Protein AF-A0A5J4PIP2-F1 (afdb_monomer_lite)

InterPro domains:
  IPR018580 Uncharacterised protein family YfhO [PTHR38454] (9-232)

Radius of gyration: 28.88 Å; chains: 1; bounding box: 61×48×83 Å

Secondary structure (DSSP, 8-state):
-GGGT-S-SS-HHHHHHHHHHS-HHHHHHHHHHHHHHHHHHHHHHHHHHHHHHHHHHHHHHHHHTTSS-HHHHHHHHHHHHHHHHHHHHHHHS-GGG---HHHHHHHHSPPPHHHHHHTT---S--EEEESSS-TTS--SHHHHS-BS----T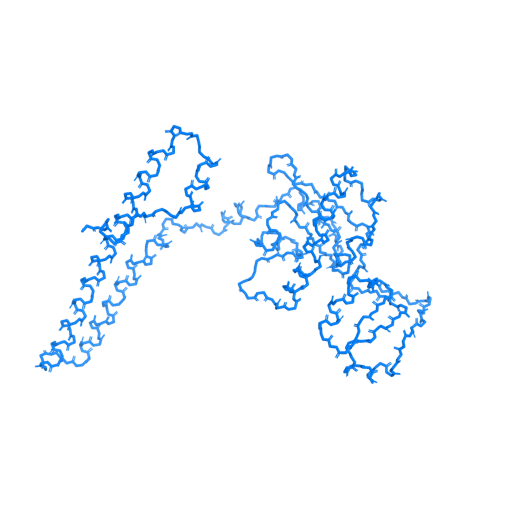T--HHHHHHIIIIIHHHHHHHHHHHHHTTT-GGGS-GGGGHHHHHTTEEEEEEE-STT-EEEEE-TT---S----SEEEEESSHHHHHHHTTTS-TTTEEEEEGGGTGGGTT--B----TT---

Foldseek 3Di:
DVCVVDVFPDDPVRLVVLVVVDDPVVSVVVRVVSRVVSVVVVVVVVVLVVVLVVVLVVLVVCVVVVVDDPVRSVVVNVVSVVVVCVVVVCVVDNDVVDDDPVVCCCPPQNQAPLLVVVVVPPPPDAEEQEPQDPQACDCSCVVRGRYLHDDDPDDDPVSVLCCVVPQVQLVVVVVVVCVVVVNPLVPDDCLSNLVCLVVRHQWYWADDPDRHIDIHGNPSRCPPDADAFFEAEDADPVVQSVVSVPDRVNHYHYHYPVCCVVVVVDGGDDDDPPDDD

Sequence (277 aa):
APRLFFSSYIPAQEIYALQQGLPKEHLAPVLANLEEMRIHLFTSDAWRSFFIILIGTVLLLLHNIRKLKTAWMITAIAVLCLFDMWAVNKRYLYDDQFVPSNQIVEKTFAKTQTDNFILQDTSPDYRVLNFASNTFNENNTSYWHKSIGGYHAAKLRRYQEMIDRHISKEMQNLYREVSSSQGDMNALNPDTFRILNMLNTKYLIFPGEGENTIPLENPYAYGNAWFVDNIAYVDNANEEIDALNTIFPARTAVVDMRFKDKLNGTTSIQKDTAATI

Organism: NCBI:txid433724

Structure (mmCIF, N/CA/C/O backbone):
data_AF-A0A5J4PIP2-F1
#
_entry.id   AF-A0A5J4PIP2-F1
#
loop_
_atom_site.group_PDB
_atom_site.id
_atom_site.type_symbol
_atom_site.label_atom_id
_atom_site.label_alt_id
_atom_site.label_comp_id
_atom_site.label_asym_id
_atom_site.label_entity_id
_atom_site.label_seq_id
_atom_site.pdbx_PDB_ins_code
_atom_site.Cartn_x
_atom_site.Cartn_y
_atom_site.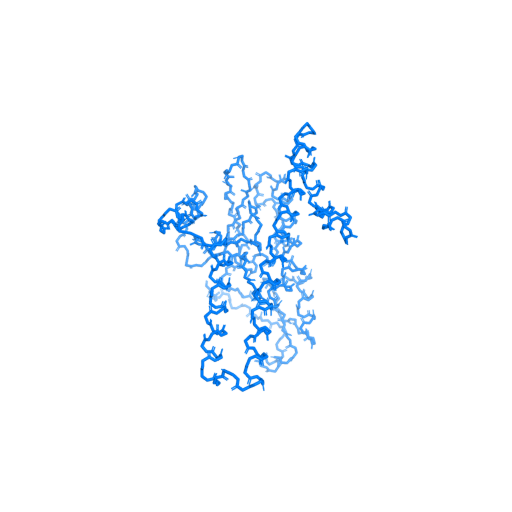Cartn_z
_atom_site.occupancy
_atom_site.B_iso_or_equiv
_atom_site.auth_seq_id
_atom_site.auth_comp_id
_atom_site.auth_asym_id
_atom_site.auth_atom_id
_atom_site.pdbx_PDB_model_num
ATOM 1 N N . ALA A 1 1 ? 0.104 -0.943 44.282 1.00 61.34 1 ALA A N 1
ATOM 2 C CA . ALA A 1 1 ? 0.955 -0.018 43.508 1.00 61.34 1 ALA A CA 1
ATOM 3 C C . ALA A 1 1 ? 1.204 -0.619 42.126 1.00 61.34 1 ALA A C 1
ATOM 5 O O . ALA A 1 1 ? 1.624 -1.767 42.070 1.00 61.34 1 ALA A O 1
ATOM 6 N N . PRO A 1 2 ? 0.937 0.098 41.028 1.00 62.31 2 PRO A N 1
ATOM 7 C CA . PRO A 1 2 ? 1.076 -0.416 39.655 1.00 62.31 2 PRO A CA 1
ATOM 8 C C . PRO A 1 2 ? 2.486 -0.952 39.355 1.00 62.31 2 PRO A C 1
ATOM 10 O O . PRO A 1 2 ? 2.660 -1.938 38.644 1.00 62.31 2 PRO A O 1
ATOM 13 N N . ARG A 1 3 ? 3.502 -0.366 39.994 1.00 71.25 3 ARG A N 1
ATOM 14 C CA . ARG A 1 3 ? 4.911 -0.785 39.927 1.00 71.25 3 ARG A CA 1
ATOM 15 C C . ARG A 1 3 ? 5.219 -2.169 40.530 1.00 71.25 3 ARG A C 1
ATOM 17 O O . ARG A 1 3 ? 6.352 -2.615 40.444 1.00 71.25 3 ARG A O 1
ATOM 24 N N . LEU A 1 4 ? 4.245 -2.848 41.147 1.00 74.56 4 LEU A N 1
ATOM 25 C CA . LEU A 1 4 ? 4.426 -4.212 41.671 1.00 74.56 4 LEU A CA 1
ATOM 26 C C . LEU A 1 4 ? 4.422 -5.280 40.570 1.00 74.56 4 LEU A C 1
ATOM 28 O O . LEU A 1 4 ? 5.064 -6.310 40.733 1.00 74.56 4 LEU A O 1
ATOM 32 N N . PHE A 1 5 ? 3.688 -5.052 39.477 1.00 73.75 5 PHE A N 1
ATOM 33 C CA . PHE A 1 5 ? 3.476 -6.054 38.422 1.00 73.75 5 PHE A CA 1
ATOM 34 C C . PHE A 1 5 ? 4.232 -5.743 37.129 1.00 73.75 5 PHE A C 1
ATOM 36 O O . PHE A 1 5 ? 4.428 -6.633 36.307 1.00 73.75 5 PHE A O 1
ATOM 43 N N . PHE A 1 6 ? 4.668 -4.494 36.956 1.00 78.69 6 PHE A N 1
ATOM 44 C CA . PHE A 1 6 ? 5.348 -4.030 35.753 1.00 78.69 6 PHE A CA 1
ATOM 45 C C . PHE A 1 6 ? 6.624 -3.291 36.137 1.00 78.69 6 PHE A C 1
ATOM 47 O O . PHE A 1 6 ? 6.585 -2.336 36.914 1.00 78.69 6 PHE A O 1
ATOM 54 N N . SER A 1 7 ? 7.746 -3.741 35.577 1.00 76.44 7 SER A N 1
ATOM 55 C CA . SER A 1 7 ? 9.068 -3.138 35.768 1.00 76.44 7 SER A CA 1
ATOM 56 C C . SER A 1 7 ? 9.271 -1.870 34.937 1.00 76.44 7 SER A C 1
ATOM 58 O O . SER A 1 7 ? 10.123 -1.055 35.274 1.00 76.44 7 SER A O 1
ATOM 60 N N . SER A 1 8 ? 8.490 -1.690 33.868 1.00 80.31 8 SER A N 1
ATOM 61 C CA . SER A 1 8 ? 8.474 -0.486 33.041 1.00 80.31 8 SER A CA 1
ATOM 62 C C . SER A 1 8 ? 7.089 -0.275 32.435 1.00 80.31 8 SER A C 1
ATOM 64 O O . SER A 1 8 ? 6.426 -1.232 32.037 1.00 80.31 8 SER A O 1
ATOM 66 N N . TYR A 1 9 ? 6.686 0.990 32.326 1.00 84.56 9 TYR A N 1
ATOM 67 C CA . TYR A 1 9 ? 5.508 1.426 31.569 1.00 84.56 9 TYR A CA 1
ATOM 68 C C . TYR A 1 9 ? 5.887 1.953 30.178 1.00 84.56 9 TYR A C 1
ATOM 70 O O . TYR A 1 9 ? 5.025 2.398 29.423 1.00 84.56 9 TYR A O 1
ATOM 78 N N . ILE A 1 10 ? 7.172 1.897 29.818 1.00 88.62 10 ILE A N 1
ATOM 79 C CA . ILE A 1 10 ? 7.698 2.344 28.529 1.00 88.62 10 ILE A CA 1
ATOM 80 C C . ILE A 1 10 ? 8.411 1.174 27.833 1.00 88.62 10 ILE A C 1
ATOM 82 O O . ILE A 1 10 ? 9.386 0.644 28.377 1.00 88.62 10 ILE A O 1
ATOM 86 N N . PRO A 1 11 ? 7.938 0.735 26.650 1.00 88.88 11 PRO A N 1
ATOM 87 C CA . PRO A 1 11 ? 8.607 -0.280 25.846 1.00 88.88 11 PRO A CA 1
ATOM 88 C C . PRO A 1 11 ? 10.032 0.128 25.464 1.00 88.88 11 PRO A C 1
ATOM 90 O O . PRO A 1 11 ? 10.295 1.282 25.133 1.00 88.88 11 PRO A O 1
ATOM 93 N N . ALA A 1 12 ? 10.945 -0.843 25.412 1.00 88.62 12 ALA A N 1
ATOM 94 C CA . ALA A 1 12 ? 12.346 -0.596 25.060 1.00 88.62 12 ALA A CA 1
ATOM 95 C C . ALA A 1 12 ? 12.516 0.058 23.674 1.00 88.62 12 ALA A C 1
ATOM 97 O O . ALA A 1 12 ? 13.369 0.926 23.502 1.00 88.62 12 ALA A O 1
ATOM 98 N N . GLN A 1 13 ? 11.676 -0.316 22.702 1.00 88.50 13 GLN A N 1
ATOM 99 C CA . GLN A 1 13 ? 11.680 0.279 21.361 1.00 88.50 13 GLN A CA 1
ATOM 100 C C . GLN A 1 13 ? 11.345 1.775 21.386 1.00 88.50 13 GLN A C 1
ATOM 102 O O . GLN A 1 13 ? 11.936 2.554 20.644 1.00 88.50 13 GLN A O 1
ATOM 107 N N . GLU A 1 14 ? 10.431 2.189 22.262 1.00 90.19 14 GLU A N 1
AT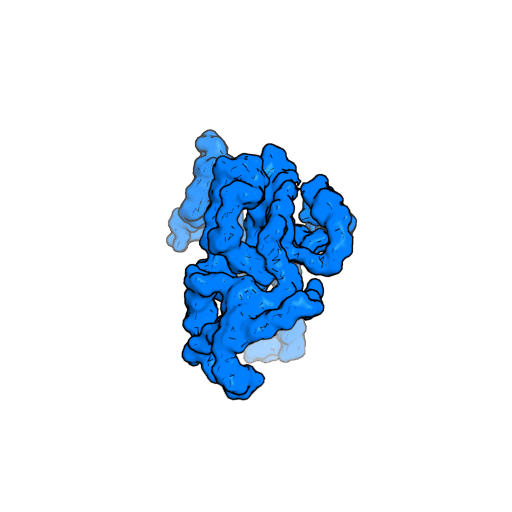OM 108 C CA . GLU A 1 14 ? 10.041 3.590 22.395 1.00 90.19 14 GLU A CA 1
ATOM 109 C C . GLU A 1 14 ? 11.127 4.407 23.097 1.00 90.19 14 GLU A C 1
ATOM 111 O O . GLU A 1 14 ? 11.443 5.508 22.658 1.00 90.19 14 GLU A O 1
ATOM 116 N N . ILE A 1 15 ? 11.770 3.844 24.125 1.00 88.81 15 ILE A N 1
ATOM 117 C CA . ILE A 1 15 ? 12.938 4.472 24.763 1.00 88.81 15 ILE A CA 1
ATOM 118 C C . ILE A 1 15 ? 14.039 4.707 23.724 1.00 88.81 15 ILE A C 1
ATOM 120 O O . ILE A 1 15 ? 14.611 5.795 23.673 1.00 88.81 15 ILE A O 1
ATOM 124 N N . TYR A 1 16 ? 14.306 3.713 22.872 1.00 89.31 16 TYR A N 1
ATOM 125 C CA . TYR A 1 16 ? 15.285 3.837 21.795 1.00 89.31 16 TYR A CA 1
ATOM 126 C C . TYR A 1 16 ? 14.897 4.926 20.784 1.00 89.31 16 TYR A C 1
ATOM 128 O O . TYR A 1 16 ? 15.734 5.750 20.423 1.00 89.31 16 TYR A O 1
ATOM 136 N N . ALA A 1 17 ? 13.629 4.986 20.368 1.00 89.62 17 ALA A N 1
ATOM 137 C CA . ALA A 1 17 ? 13.149 6.027 19.460 1.00 89.62 17 ALA A CA 1
ATOM 138 C C . ALA A 1 17 ? 13.288 7.437 20.066 1.00 89.62 17 ALA A C 1
ATOM 140 O O . ALA A 1 17 ? 13.784 8.351 19.408 1.00 89.62 17 ALA A O 1
ATOM 141 N N . LEU A 1 18 ? 12.927 7.608 21.342 1.00 90.50 18 LEU A N 1
ATOM 142 C CA . LEU A 1 18 ? 13.048 8.884 22.054 1.00 90.50 18 LEU A CA 1
ATOM 143 C C . LEU A 1 18 ? 14.510 9.312 22.237 1.00 90.50 18 LEU A C 1
ATOM 145 O O . LEU A 1 18 ? 14.811 10.499 22.144 1.00 90.50 18 LEU A O 1
ATOM 149 N N . GLN A 1 19 ? 15.429 8.364 22.438 1.00 89.56 19 GLN A N 1
ATOM 150 C CA . GLN A 1 19 ? 16.870 8.637 22.506 1.00 89.56 19 GLN A CA 1
ATOM 151 C C . GLN A 1 19 ? 17.444 9.182 21.193 1.00 89.56 19 GLN A C 1
ATOM 153 O O . GLN A 1 19 ? 18.397 9.957 21.234 1.00 89.56 19 GLN A O 1
ATOM 158 N N . GLN A 1 20 ? 16.889 8.775 20.048 1.00 88.12 20 GLN A N 1
ATOM 159 C CA . GLN A 1 20 ? 17.306 9.264 18.729 1.00 88.12 20 GLN A CA 1
ATOM 160 C C . GLN A 1 20 ? 16.645 10.603 18.370 1.00 88.12 20 GLN A C 1
ATOM 162 O O . GLN A 1 20 ? 17.227 11.394 17.633 1.00 88.12 20 GLN A O 1
ATOM 167 N N . GLY A 1 21 ? 15.432 10.853 18.874 1.00 84.19 21 GLY A N 1
ATOM 168 C CA . GLY A 1 21 ? 14.625 12.021 18.509 1.00 84.19 21 GLY A CA 1
ATOM 169 C C . GLY A 1 21 ? 14.753 13.242 19.425 1.00 84.19 21 GLY A C 1
ATOM 170 O O . GLY A 1 21 ? 14.343 14.328 19.022 1.00 84.19 21 GLY A O 1
ATOM 171 N N . LEU A 1 22 ? 15.286 13.098 20.645 1.00 89.12 22 LEU A N 1
ATOM 172 C CA . LEU A 1 22 ? 15.348 14.185 21.631 1.00 89.12 22 LEU A CA 1
ATOM 173 C C . LEU A 1 22 ? 16.779 14.481 22.107 1.00 89.12 22 LEU A C 1
ATOM 175 O O . LEU A 1 22 ? 17.563 13.555 22.332 1.00 89.12 22 LEU A O 1
ATOM 179 N N . PRO A 1 23 ? 17.115 15.762 22.367 1.00 91.69 23 PRO A N 1
ATOM 180 C CA . PRO A 1 23 ? 18.328 16.125 23.092 1.00 91.69 23 PRO A CA 1
ATOM 181 C C . PRO A 1 23 ? 18.406 15.422 24.455 1.00 91.69 23 PRO A C 1
ATOM 183 O O . PRO A 1 23 ? 17.405 15.290 25.165 1.00 91.69 23 PRO A O 1
ATOM 186 N N . LYS A 1 24 ? 19.616 15.009 24.856 1.00 87.25 24 LYS A N 1
ATOM 187 C CA . LYS A 1 24 ? 19.847 14.222 26.086 1.00 87.25 24 LYS A CA 1
ATOM 188 C C . LYS A 1 24 ? 19.300 14.891 27.352 1.00 87.25 24 LYS A C 1
ATOM 190 O O . LYS A 1 24 ? 18.841 14.197 28.254 1.00 87.25 24 LYS A O 1
ATOM 195 N N . GLU A 1 25 ? 19.325 16.218 27.404 1.00 90.06 25 GLU A N 1
ATOM 196 C CA . GLU A 1 25 ? 18.808 17.032 28.512 1.00 90.06 25 GLU A CA 1
ATOM 197 C C . GLU A 1 25 ? 17.286 16.940 28.706 1.00 90.06 25 GLU A C 1
ATOM 199 O O . GLU A 1 25 ? 16.804 17.063 29.831 1.00 90.06 25 GLU A O 1
ATOM 204 N N . HIS A 1 26 ? 16.525 16.651 27.647 1.00 90.38 26 HIS A N 1
ATOM 205 C CA . HIS A 1 26 ? 15.067 16.506 27.713 1.00 90.38 26 HIS A CA 1
ATOM 206 C C . HIS A 1 26 ? 14.609 15.057 27.895 1.00 90.38 26 HIS A C 1
ATOM 208 O O . HIS A 1 26 ? 13.458 14.812 28.250 1.00 90.38 26 HIS A O 1
ATOM 214 N N . LEU A 1 27 ? 15.497 14.084 27.691 1.00 89.38 27 LEU A N 1
ATOM 215 C CA . LEU A 1 27 ? 15.128 12.672 27.695 1.00 89.38 27 LEU A CA 1
ATOM 216 C C . LEU A 1 27 ? 14.616 12.199 29.065 1.00 89.38 27 LEU A C 1
ATOM 218 O O . LEU A 1 27 ? 13.549 11.599 29.153 1.00 89.38 27 LEU A O 1
ATOM 222 N N . ALA A 1 28 ? 15.358 12.483 30.138 1.00 90.06 28 ALA A N 1
ATOM 223 C CA . ALA A 1 28 ? 14.988 12.065 31.491 1.00 90.06 28 ALA A CA 1
ATOM 224 C C . ALA A 1 28 ? 13.626 12.624 31.961 1.00 90.06 28 ALA A C 1
ATOM 226 O O . ALA A 1 28 ? 12.793 11.823 32.393 1.00 90.06 28 ALA A O 1
ATOM 227 N N . PRO A 1 29 ? 13.340 13.941 31.859 1.00 92.19 29 PRO A N 1
ATOM 228 C CA . PRO A 1 29 ? 12.037 14.469 32.263 1.00 92.19 29 PRO A CA 1
ATOM 229 C C . PRO A 1 29 ? 10.890 13.959 31.381 1.00 92.19 29 PRO A C 1
ATOM 231 O O . PRO A 1 29 ? 9.812 13.682 31.899 1.00 92.19 29 PRO A O 1
ATOM 234 N N . VAL A 1 30 ? 11.109 13.770 30.073 1.00 92.56 30 VAL A N 1
ATOM 235 C CA . VAL A 1 30 ? 10.085 13.201 29.181 1.00 92.56 30 VAL A CA 1
ATOM 236 C C . VAL A 1 30 ? 9.755 11.763 29.572 1.00 92.56 30 VAL A C 1
ATOM 238 O O . VAL A 1 30 ? 8.580 11.432 29.707 1.00 92.56 30 VAL A O 1
ATOM 241 N N . LEU A 1 31 ? 10.761 10.917 29.809 1.00 91.44 31 LEU A N 1
ATOM 242 C CA . LEU A 1 31 ? 10.536 9.532 30.233 1.00 91.44 31 LEU A CA 1
ATOM 243 C C . LEU A 1 31 ? 9.818 9.458 31.587 1.00 91.44 31 LEU A C 1
ATOM 245 O O . LEU A 1 31 ? 8.891 8.665 31.731 1.00 91.44 31 LEU A O 1
ATOM 249 N N . ALA A 1 32 ? 10.190 10.304 32.551 1.00 90.50 32 ALA A N 1
ATOM 250 C CA . ALA A 1 32 ? 9.524 10.356 33.852 1.00 90.50 32 ALA A CA 1
ATOM 251 C C . ALA A 1 32 ? 8.041 10.749 33.724 1.00 90.50 32 ALA A C 1
ATOM 253 O O . ALA A 1 32 ? 7.172 10.055 34.255 1.00 90.50 32 ALA A O 1
ATOM 254 N N . ASN A 1 33 ? 7.743 11.803 32.957 1.00 92.44 33 ASN A N 1
ATOM 255 C CA . ASN A 1 33 ? 6.371 12.258 32.724 1.00 92.44 33 ASN A CA 1
ATOM 256 C C . ASN A 1 33 ? 5.544 11.217 31.957 1.00 92.44 33 ASN A C 1
ATOM 258 O O . ASN A 1 33 ? 4.383 10.981 32.287 1.00 92.44 33 ASN A O 1
ATOM 262 N N . LEU A 1 34 ? 6.133 10.561 30.951 1.00 92.06 34 LEU A N 1
ATOM 263 C CA . LEU A 1 34 ? 5.473 9.488 30.205 1.00 92.06 34 LEU A CA 1
ATOM 264 C C . LEU A 1 34 ? 5.138 8.296 31.104 1.00 92.06 34 LEU A C 1
ATOM 266 O O . LEU A 1 34 ? 4.039 7.746 31.007 1.00 92.06 34 LEU A O 1
ATOM 270 N N . GLU A 1 35 ? 6.060 7.895 31.981 1.00 91.12 35 GLU A N 1
ATOM 271 C CA . GLU A 1 35 ? 5.814 6.821 32.940 1.00 91.12 35 GLU A CA 1
ATOM 272 C C . GLU A 1 35 ? 4.665 7.192 33.885 1.00 91.12 35 GLU A C 1
ATOM 274 O O . GLU A 1 35 ? 3.725 6.412 34.045 1.00 91.12 35 GLU A O 1
ATOM 279 N N . GLU A 1 36 ? 4.697 8.395 34.462 1.00 91.31 36 GLU A N 1
ATOM 280 C CA . GLU A 1 36 ? 3.656 8.882 35.368 1.00 91.31 36 GLU A CA 1
ATOM 281 C C . GLU A 1 36 ? 2.285 8.931 34.684 1.00 91.31 36 GLU A C 1
ATOM 283 O O . GLU A 1 36 ? 1.307 8.392 35.209 1.00 91.31 36 GLU A O 1
ATOM 288 N N . MET A 1 37 ? 2.220 9.488 33.472 1.00 91.31 37 MET A N 1
ATOM 289 C CA . MET A 1 37 ? 0.995 9.529 32.676 1.00 91.31 37 MET A CA 1
ATOM 290 C C . MET A 1 37 ? 0.427 8.132 32.418 1.00 91.31 37 MET A C 1
ATOM 292 O O . MET A 1 37 ? -0.783 7.926 32.524 1.00 91.31 37 MET A O 1
ATOM 296 N N . ARG A 1 38 ? 1.277 7.150 32.098 1.00 90.75 38 ARG A N 1
ATOM 297 C CA . ARG A 1 38 ? 0.836 5.772 31.834 1.00 90.75 38 ARG A CA 1
ATOM 298 C C . ARG A 1 38 ? 0.380 5.056 33.093 1.00 90.75 38 ARG A C 1
ATOM 300 O O . ARG A 1 38 ? -0.633 4.360 33.055 1.00 90.75 38 ARG A O 1
ATOM 307 N N . ILE A 1 39 ? 1.072 5.260 34.211 1.00 90.50 39 ILE A N 1
ATOM 308 C CA . ILE A 1 39 ? 0.645 4.765 35.523 1.00 90.50 39 ILE A CA 1
ATOM 309 C C . ILE A 1 39 ? -0.723 5.354 35.887 1.00 90.50 39 ILE A C 1
ATOM 311 O O . ILE A 1 39 ? -1.613 4.629 36.342 1.00 90.50 39 ILE A O 1
ATOM 315 N N . HIS A 1 40 ? -0.919 6.652 35.662 1.00 90.25 40 HIS A N 1
ATOM 316 C CA . HIS A 1 40 ? -2.187 7.322 35.921 1.00 90.25 40 HIS A CA 1
ATOM 317 C C . HIS A 1 40 ? -3.308 6.787 35.015 1.00 90.25 40 HIS A C 1
ATOM 319 O O . HIS A 1 40 ? -4.379 6.430 35.505 1.00 90.25 40 HIS A O 1
ATOM 325 N N . LEU A 1 41 ? -3.053 6.649 33.710 1.00 88.81 41 LEU A N 1
ATOM 326 C CA . LEU A 1 41 ? -4.021 6.100 32.757 1.00 88.81 41 LEU A CA 1
ATOM 327 C C . LEU A 1 41 ? -4.426 4.670 33.136 1.00 88.81 41 LEU A C 1
ATOM 329 O O . LEU A 1 41 ? -5.614 4.360 33.217 1.00 88.81 41 LEU A O 1
ATOM 333 N N . PHE A 1 42 ? -3.443 3.821 33.440 1.00 89.56 42 PHE A N 1
ATOM 334 C CA . PHE A 1 42 ? -3.677 2.438 33.844 1.00 89.56 42 PHE A CA 1
ATOM 335 C C . PHE A 1 42 ? -4.478 2.342 35.147 1.00 89.56 42 PHE A C 1
ATOM 337 O O . PHE A 1 42 ? -5.438 1.577 35.232 1.00 89.56 42 PHE A O 1
ATOM 344 N N . THR A 1 43 ? -4.119 3.120 36.172 1.00 90.50 43 THR A N 1
ATOM 345 C CA . THR A 1 43 ? -4.828 3.077 37.462 1.00 90.50 43 THR A CA 1
ATOM 346 C C . THR A 1 43 ? -6.247 3.617 37.370 1.00 90.50 43 THR A C 1
ATOM 348 O O . THR A 1 43 ? -7.150 3.024 37.960 1.00 90.50 43 THR A O 1
ATOM 351 N N . SER A 1 44 ? -6.459 4.700 36.618 1.00 90.62 44 SER A N 1
ATOM 352 C CA . SER A 1 44 ? -7.789 5.257 36.361 1.00 90.62 44 SER A CA 1
ATOM 353 C C . SER A 1 44 ? -8.704 4.221 35.700 1.00 90.62 44 SER A C 1
ATOM 355 O O . SER A 1 44 ? -9.840 4.017 36.136 1.00 90.62 44 SER A O 1
ATOM 357 N N . ASP A 1 45 ? -8.189 3.499 34.704 1.00 91.50 45 ASP A N 1
ATOM 358 C CA . ASP A 1 45 ? -8.944 2.473 33.986 1.00 91.50 45 ASP A CA 1
ATOM 359 C C . ASP A 1 45 ? -9.201 1.222 34.827 1.00 91.50 45 ASP A C 1
ATOM 361 O O . ASP A 1 45 ? -10.300 0.662 34.768 1.00 91.50 45 ASP A O 1
ATOM 365 N N . ALA A 1 46 ? -8.240 0.820 35.661 1.00 92.62 46 ALA A N 1
ATOM 366 C CA . ALA A 1 46 ? -8.417 -0.279 36.603 1.00 92.62 46 ALA A CA 1
ATOM 367 C C . ALA A 1 46 ? -9.534 0.021 37.615 1.00 92.62 46 ALA A C 1
ATOM 369 O O . ALA A 1 46 ? -10.405 -0.821 37.835 1.00 92.62 46 ALA A O 1
ATOM 370 N N . TRP A 1 47 ? -9.557 1.231 38.184 1.00 93.69 47 TRP A N 1
ATOM 371 C CA . TRP A 1 47 ? -10.618 1.644 39.104 1.00 93.69 47 TRP A CA 1
ATOM 372 C C . TRP A 1 47 ? -11.979 1.736 38.419 1.00 93.69 47 TRP A C 1
ATOM 374 O O . TRP A 1 47 ? -12.953 1.202 38.949 1.00 93.69 47 TRP A O 1
ATOM 384 N N . ARG A 1 48 ? -12.060 2.342 37.225 1.00 92.38 48 ARG A N 1
ATOM 385 C CA . ARG A 1 48 ? -13.306 2.384 36.439 1.00 92.38 48 ARG A CA 1
ATOM 386 C C . ARG A 1 48 ? -13.853 0.973 36.210 1.00 92.38 48 ARG A C 1
ATOM 388 O O . ARG A 1 48 ? -15.008 0.699 36.535 1.00 92.38 48 ARG A O 1
ATOM 395 N N . SER A 1 49 ? -13.006 0.077 35.706 1.00 93.94 49 SER A N 1
ATOM 396 C CA . SER A 1 49 ? -13.374 -1.309 35.398 1.00 93.94 49 SER A CA 1
ATOM 397 C C . SER A 1 49 ? -13.817 -2.065 36.648 1.00 93.94 49 SER A C 1
ATOM 399 O O . SER A 1 49 ? -14.830 -2.759 36.621 1.00 93.94 49 SER A O 1
ATOM 401 N N . PHE A 1 50 ? -13.110 -1.881 37.767 1.00 95.94 50 PHE A N 1
ATOM 402 C CA . PHE A 1 50 ? -13.482 -2.465 39.052 1.00 95.94 50 PHE A CA 1
ATOM 403 C C . PHE A 1 50 ? -14.902 -2.063 39.471 1.00 95.94 50 PHE A C 1
ATOM 405 O O . PHE A 1 50 ? -15.708 -2.934 39.795 1.00 95.94 50 PHE A O 1
ATOM 412 N N . PHE A 1 51 ? -15.242 -0.770 39.418 1.00 96.12 51 PHE A N 1
ATOM 413 C CA . PHE A 1 51 ? -16.579 -0.307 39.799 1.00 96.12 51 PHE A CA 1
ATOM 414 C C . PHE A 1 51 ? -17.671 -0.789 38.840 1.00 96.12 51 PHE A C 1
ATOM 416 O O . PHE A 1 51 ? -18.742 -1.175 39.301 1.00 96.12 51 PHE A O 1
ATOM 423 N N . ILE A 1 52 ? -17.411 -0.837 37.533 1.00 95.62 52 ILE A N 1
ATOM 424 C CA . ILE A 1 52 ? -18.374 -1.369 36.556 1.00 95.62 52 ILE A CA 1
ATOM 425 C C . ILE A 1 52 ? -18.648 -2.850 36.816 1.00 95.62 52 ILE A C 1
ATOM 427 O O . ILE A 1 52 ? -19.808 -3.257 36.890 1.00 95.62 52 ILE A O 1
ATOM 431 N N . ILE A 1 53 ? -17.597 -3.651 37.011 1.00 96.62 53 ILE A N 1
ATOM 432 C CA . ILE A 1 53 ? -17.724 -5.081 37.318 1.00 96.62 53 ILE A CA 1
ATOM 433 C C . ILE A 1 53 ? -18.463 -5.275 38.642 1.00 96.62 53 ILE A C 1
ATOM 435 O O . ILE A 1 53 ? -19.344 -6.132 38.733 1.00 96.62 53 ILE A O 1
ATOM 439 N N . LEU A 1 54 ? -18.150 -4.468 39.658 1.00 97.69 54 LEU A N 1
ATOM 440 C CA . LEU A 1 54 ? -18.822 -4.510 40.952 1.00 97.69 54 LEU A CA 1
ATOM 441 C C . LEU A 1 54 ? -20.322 -4.218 40.811 1.00 97.69 54 LEU A C 1
ATOM 443 O O . LEU A 1 54 ? -21.141 -5.007 41.280 1.00 97.69 54 LEU A O 1
ATOM 447 N N . ILE A 1 55 ? -20.692 -3.129 40.129 1.00 97.50 55 ILE A N 1
ATOM 448 C CA . ILE A 1 55 ? -22.095 -2.747 39.905 1.00 97.50 55 ILE A CA 1
ATOM 449 C C . ILE A 1 55 ? -22.819 -3.829 39.098 1.00 97.50 55 ILE A C 1
ATOM 451 O O . ILE A 1 55 ? -23.905 -4.258 39.488 1.00 97.50 55 ILE A O 1
ATOM 455 N N . GLY A 1 56 ? -22.208 -4.326 38.020 1.00 97.12 56 GLY A N 1
ATOM 456 C CA . GLY A 1 56 ? -22.762 -5.411 37.211 1.00 97.12 56 GLY A CA 1
ATOM 457 C C . GLY A 1 56 ? -22.994 -6.684 38.028 1.00 97.12 56 GLY A C 1
ATOM 458 O O . GLY A 1 56 ? -24.073 -7.273 37.970 1.00 97.12 56 GLY A O 1
ATOM 459 N N . THR A 1 57 ? -22.030 -7.060 38.871 1.00 97.50 57 THR A N 1
ATOM 460 C CA . THR A 1 57 ? -22.144 -8.215 39.775 1.00 97.50 57 THR A CA 1
ATOM 461 C C . THR A 1 57 ? -23.291 -8.031 40.767 1.00 97.50 57 THR A C 1
ATOM 463 O O . THR A 1 57 ? -24.098 -8.941 40.950 1.00 97.50 57 THR A O 1
ATOM 466 N N . VAL A 1 58 ? -23.422 -6.847 41.373 1.00 97.44 58 VAL A N 1
ATOM 467 C CA . VAL A 1 58 ? -24.524 -6.531 42.295 1.00 97.44 58 VAL A CA 1
ATOM 468 C C . VAL A 1 58 ? -25.881 -6.622 41.592 1.00 97.44 58 VAL A C 1
ATOM 470 O O . VAL A 1 58 ? -26.804 -7.217 42.148 1.00 97.44 58 VAL A O 1
ATOM 473 N N . LEU A 1 59 ? -26.015 -6.103 40.366 1.00 96.94 59 LEU A N 1
ATOM 474 C CA . LEU A 1 59 ? -27.255 -6.203 39.584 1.00 96.94 59 LEU A CA 1
ATOM 475 C C . LEU A 1 59 ? -27.650 -7.664 39.318 1.00 96.94 59 LEU A C 1
ATOM 477 O O . LEU A 1 59 ? -28.813 -8.032 39.506 1.00 96.94 59 LEU A O 1
ATOM 481 N N . LEU A 1 60 ? -26.681 -8.505 38.947 1.00 96.44 60 LEU A N 1
ATOM 482 C CA . LEU A 1 60 ? -26.897 -9.938 38.725 1.00 96.44 60 LEU A CA 1
ATOM 483 C C . LEU A 1 60 ? -27.281 -10.668 40.022 1.00 96.44 60 LEU A C 1
ATOM 485 O O . LEU A 1 60 ? -28.216 -11.470 40.027 1.00 96.44 60 LEU A O 1
ATOM 489 N N . LEU A 1 61 ? -26.622 -10.362 41.143 1.00 97.12 61 LEU A N 1
ATOM 490 C CA . LEU A 1 61 ? -26.946 -10.945 42.450 1.00 97.12 61 LEU A CA 1
ATOM 491 C C . LEU A 1 61 ? -28.341 -10.533 42.940 1.00 97.12 61 LEU A C 1
ATOM 493 O O . LEU A 1 61 ? -29.081 -11.372 43.454 1.00 97.12 61 LEU A O 1
ATOM 497 N N . LEU A 1 62 ? -28.741 -9.271 42.754 1.00 97.00 62 LEU A N 1
ATOM 498 C CA . LEU A 1 62 ? -30.087 -8.800 43.103 1.00 97.00 62 LEU A CA 1
ATOM 499 C C . LEU A 1 62 ? -31.171 -9.510 42.288 1.00 97.00 62 LEU A C 1
ATOM 501 O O . LEU A 1 62 ? -32.237 -9.824 42.827 1.00 97.00 62 LEU A O 1
ATOM 505 N N . HIS A 1 63 ? -30.900 -9.793 41.013 1.00 96.12 63 HIS A N 1
ATOM 506 C CA . HIS A 1 63 ? -31.786 -10.613 40.196 1.00 96.12 63 HIS A CA 1
ATOM 507 C C . HIS A 1 63 ? -31.845 -12.062 40.700 1.00 96.12 63 HIS A C 1
ATOM 509 O O . HIS A 1 63 ? -32.938 -12.602 40.866 1.00 96.12 63 HIS A O 1
ATOM 515 N N . ASN A 1 64 ? -30.697 -12.657 41.040 1.00 96.25 64 ASN A N 1
ATOM 516 C CA . ASN A 1 64 ? -30.613 -14.021 41.570 1.00 96.25 64 ASN A CA 1
ATOM 517 C C . ASN A 1 64 ? -31.380 -14.194 42.899 1.00 96.25 64 ASN A C 1
ATOM 519 O O . ASN A 1 64 ? -32.102 -15.170 43.086 1.00 96.25 64 ASN A O 1
ATOM 523 N N . ILE A 1 65 ? -31.319 -13.201 43.796 1.00 97.06 65 ILE A N 1
ATOM 524 C CA . ILE A 1 65 ? -32.079 -13.174 45.065 1.00 97.06 65 ILE A CA 1
ATOM 525 C C . ILE A 1 65 ? -33.558 -12.770 44.830 1.00 97.06 65 ILE A C 1
ATOM 527 O O . ILE A 1 65 ? -34.327 -12.574 45.768 1.00 97.06 65 ILE A O 1
ATOM 531 N N . ARG A 1 66 ? -34.000 -12.657 43.567 1.00 94.06 66 ARG A N 1
ATOM 532 C CA . ARG A 1 66 ? -35.364 -12.282 43.146 1.00 94.06 66 ARG A CA 1
ATOM 533 C C . ARG A 1 66 ? -35.825 -10.899 43.627 1.00 94.06 66 ARG A C 1
ATOM 535 O O . ARG A 1 66 ? -37.021 -10.619 43.631 1.00 94.06 66 ARG A O 1
ATOM 542 N N . LYS A 1 67 ? -34.895 -10.007 43.989 1.00 94.06 67 LYS A N 1
ATOM 543 C CA . LYS A 1 67 ? -35.193 -8.607 44.351 1.00 94.06 67 LYS A CA 1
ATOM 544 C C . LYS A 1 67 ? -35.311 -7.684 43.135 1.00 94.06 67 LYS A C 1
ATOM 546 O O . LYS A 1 67 ? -35.834 -6.582 43.265 1.00 94.06 67 LYS A O 1
ATOM 551 N N . LEU A 1 68 ? -34.853 -8.128 41.963 1.00 94.62 68 LEU A N 1
ATOM 552 C CA . LEU A 1 68 ? -34.880 -7.365 40.714 1.00 94.62 68 LEU A CA 1
ATOM 553 C C . LEU A 1 68 ? -35.524 -8.188 39.588 1.00 94.62 68 LEU A C 1
ATOM 555 O O . LEU A 1 68 ? -35.147 -9.337 39.357 1.00 94.62 68 LEU A O 1
ATOM 559 N N . LYS A 1 69 ? -36.494 -7.607 38.869 1.00 96.69 69 LYS A N 1
ATOM 560 C CA . LYS A 1 69 ? -37.124 -8.259 37.704 1.00 96.69 69 LYS A CA 1
ATOM 561 C C . LYS A 1 69 ? -36.164 -8.272 36.511 1.00 96.69 69 LYS A C 1
ATOM 563 O O . LYS A 1 69 ? -35.401 -7.327 36.328 1.00 96.69 69 LYS A O 1
ATOM 568 N N . THR A 1 70 ? -36.281 -9.282 35.649 1.00 95.38 70 THR A N 1
ATOM 569 C CA . THR A 1 70 ? -35.413 -9.470 34.473 1.00 95.38 70 THR A CA 1
ATOM 570 C C . THR A 1 70 ? -35.368 -8.246 33.557 1.00 95.38 70 THR A C 1
ATOM 572 O O . THR A 1 70 ? -34.283 -7.818 33.182 1.00 95.38 70 THR A O 1
ATOM 575 N N . ALA A 1 71 ? -36.518 -7.632 33.251 1.00 96.75 71 ALA A N 1
ATOM 576 C CA . ALA A 1 71 ? -36.569 -6.443 32.393 1.00 96.75 71 ALA A CA 1
ATOM 577 C C . ALA A 1 71 ? -35.743 -5.277 32.967 1.00 96.75 71 ALA A C 1
ATOM 579 O O . ALA A 1 71 ? -34.937 -4.682 32.262 1.00 96.75 71 ALA A O 1
ATOM 580 N N . TRP A 1 72 ? -35.881 -5.004 34.269 1.00 96.62 72 TRP A N 1
ATOM 581 C CA . TRP A 1 72 ? -35.123 -3.945 34.941 1.00 96.62 72 TRP A CA 1
ATOM 582 C C . TRP A 1 72 ? -33.627 -4.253 35.025 1.00 96.62 72 TRP A C 1
ATOM 584 O O . TRP A 1 72 ? -32.816 -3.348 34.858 1.00 96.62 72 TRP A O 1
ATOM 594 N N . MET A 1 73 ? -33.257 -5.519 35.238 1.00 97.06 73 MET A N 1
ATOM 595 C CA . MET A 1 73 ? -31.858 -5.952 35.214 1.00 97.06 73 MET A CA 1
ATOM 596 C C . MET A 1 73 ? -31.219 -5.702 33.843 1.00 97.06 73 MET A C 1
ATOM 598 O O . MET A 1 73 ? -30.149 -5.103 33.777 1.00 97.06 73 MET A O 1
ATOM 602 N N . ILE A 1 74 ? -31.876 -6.125 32.758 1.00 97.25 74 ILE A N 1
ATOM 603 C CA . ILE A 1 74 ? -31.363 -5.948 31.392 1.00 97.25 74 ILE A CA 1
ATOM 604 C C . ILE A 1 74 ? -31.195 -4.461 31.075 1.00 97.25 74 ILE A C 1
ATOM 606 O O . ILE A 1 74 ? -30.130 -4.058 30.615 1.00 97.25 74 ILE A O 1
ATOM 610 N N . THR A 1 75 ? -32.200 -3.633 31.375 1.00 97.81 75 THR A N 1
ATOM 611 C CA . THR A 1 75 ? -32.117 -2.183 31.157 1.00 97.81 75 THR A CA 1
ATOM 612 C C . THR A 1 75 ? -30.969 -1.556 31.947 1.00 97.81 75 THR A C 1
ATOM 614 O O . THR A 1 75 ? -30.213 -0.763 31.394 1.00 97.81 75 THR A O 1
ATOM 617 N N . ALA A 1 76 ? -30.794 -1.925 33.220 1.00 97.19 76 ALA A N 1
ATOM 618 C CA . ALA A 1 76 ? -29.713 -1.394 34.048 1.00 97.19 76 ALA A CA 1
ATOM 619 C C . ALA A 1 76 ? -28.325 -1.776 33.510 1.00 97.19 76 ALA A C 1
ATOM 621 O O . ALA A 1 76 ? -27.436 -0.928 33.461 1.00 97.19 76 ALA A O 1
ATOM 622 N N . ILE A 1 77 ? -28.149 -3.022 33.056 1.00 97.44 77 ILE A N 1
ATOM 623 C CA . ILE A 1 77 ? -26.900 -3.475 32.429 1.00 97.44 77 ILE A CA 1
ATOM 624 C C . ILE A 1 77 ? -26.655 -2.729 31.113 1.00 97.44 77 ILE A C 1
ATOM 626 O O . ILE A 1 77 ? -25.549 -2.250 30.890 1.00 97.44 77 ILE A O 1
ATOM 630 N N . ALA A 1 78 ? -27.675 -2.569 30.266 1.00 97.62 78 ALA A N 1
ATOM 631 C CA . ALA A 1 78 ? -27.543 -1.837 29.008 1.00 97.62 78 ALA A CA 1
ATOM 632 C C . ALA A 1 78 ? -27.118 -0.375 29.233 1.00 97.62 78 ALA A C 1
ATOM 634 O O . ALA A 1 78 ? -26.223 0.116 28.548 1.00 97.62 78 ALA A O 1
ATOM 635 N N . VAL A 1 79 ? -27.705 0.302 30.226 1.00 97.75 79 VAL A N 1
ATOM 636 C CA . VAL A 1 79 ? -27.318 1.670 30.615 1.00 97.75 79 VAL A CA 1
ATOM 637 C C . VAL A 1 79 ? -25.891 1.714 31.165 1.00 97.75 79 VAL A C 1
ATOM 639 O O . VAL A 1 79 ? -25.135 2.615 30.808 1.00 97.75 79 VAL A O 1
ATOM 642 N N . LEU A 1 80 ? -25.497 0.738 31.991 1.00 97.19 80 LEU A N 1
ATOM 643 C CA . LEU A 1 80 ? -24.133 0.637 32.516 1.00 97.19 80 LEU A CA 1
ATOM 644 C C . LEU A 1 80 ? -23.107 0.479 31.382 1.00 97.19 80 LEU A C 1
ATOM 646 O O . LEU A 1 80 ? -22.115 1.204 31.355 1.00 97.19 80 LEU A O 1
ATOM 650 N N . CYS A 1 81 ? -23.371 -0.417 30.426 1.00 96.38 81 CYS A N 1
ATOM 651 C CA . CYS A 1 81 ? -22.527 -0.611 29.247 1.00 96.38 81 CYS A CA 1
ATOM 652 C C . CYS A 1 81 ? -22.468 0.647 28.373 1.00 96.38 81 CYS A C 1
ATOM 654 O O . CYS A 1 81 ? -21.391 1.025 27.922 1.00 96.38 81 CYS A O 1
ATOM 656 N N . LEU A 1 82 ? -23.604 1.317 28.156 1.00 96.81 82 LEU A N 1
ATOM 657 C CA . LEU A 1 82 ? -23.650 2.556 27.381 1.00 96.81 82 LEU A CA 1
ATOM 658 C C . LEU A 1 82 ? -22.799 3.651 28.028 1.00 96.81 82 LEU A C 1
ATOM 660 O O . LEU A 1 82 ? -22.041 4.317 27.330 1.00 96.81 82 LEU A O 1
ATOM 664 N N . PHE A 1 83 ? -22.902 3.829 29.348 1.00 94.88 83 PHE A N 1
ATOM 665 C CA . PHE A 1 83 ? -22.127 4.837 30.067 1.00 94.88 83 PHE A CA 1
ATOM 666 C C . PHE A 1 83 ? -20.623 4.539 30.036 1.00 94.88 83 PHE A C 1
ATOM 668 O O . PHE A 1 83 ? -19.834 5.451 29.794 1.00 94.88 83 PHE A O 1
ATOM 675 N N . ASP A 1 84 ? -20.223 3.276 30.221 1.00 94.50 84 ASP A N 1
ATOM 676 C CA . ASP A 1 84 ? -18.817 2.871 30.102 1.00 94.50 84 ASP A CA 1
ATOM 677 C C . ASP A 1 84 ? -18.271 3.145 28.696 1.00 94.50 84 ASP A C 1
ATOM 679 O O . ASP A 1 84 ? -17.293 3.880 28.542 1.00 94.50 84 ASP A O 1
ATOM 683 N N . MET A 1 85 ? -18.952 2.642 27.661 1.00 93.44 85 MET A N 1
ATOM 684 C CA . MET A 1 85 ? -18.520 2.850 26.279 1.00 93.44 85 MET A CA 1
ATOM 685 C C . MET A 1 85 ? -18.497 4.332 25.905 1.00 93.44 85 MET A C 1
ATOM 687 O O . MET A 1 85 ? -17.553 4.781 25.264 1.00 93.44 85 MET A O 1
ATOM 691 N N . TRP A 1 86 ? -19.488 5.118 26.329 1.00 93.25 86 TRP A N 1
ATOM 692 C CA . TRP A 1 86 ? -19.517 6.559 26.079 1.00 93.25 86 TRP A CA 1
ATOM 693 C C . TRP A 1 86 ? -18.322 7.267 26.721 1.00 93.25 86 TRP A C 1
ATOM 695 O O . TRP A 1 86 ? -17.632 8.044 26.057 1.00 93.25 86 TRP A O 1
ATOM 705 N N . ALA A 1 87 ? -18.063 7.002 28.004 1.00 89.00 87 ALA A N 1
ATOM 706 C CA . ALA A 1 87 ? -16.978 7.636 28.744 1.00 89.00 87 ALA A CA 1
ATOM 707 C C . ALA A 1 87 ? -15.600 7.285 28.162 1.00 89.00 87 ALA A C 1
ATOM 709 O O . ALA A 1 87 ? -14.714 8.139 28.139 1.00 89.00 87 ALA A O 1
ATOM 710 N N . VAL A 1 88 ? -15.419 6.055 27.672 1.00 89.69 88 VAL A N 1
ATOM 711 C CA . VAL A 1 88 ? -14.189 5.630 26.988 1.00 89.69 88 VAL A CA 1
ATOM 712 C C . VAL A 1 88 ? -14.080 6.271 25.605 1.00 89.69 88 VAL A C 1
ATOM 714 O O . VAL A 1 88 ? -13.042 6.849 25.287 1.00 89.69 88 VAL A O 1
ATOM 717 N N . ASN A 1 89 ? -15.143 6.242 24.801 1.00 90.19 89 ASN A N 1
ATOM 718 C CA . ASN A 1 89 ? -15.127 6.763 23.432 1.00 90.19 89 ASN A CA 1
ATOM 719 C C . ASN A 1 89 ? -14.841 8.270 23.387 1.00 90.19 89 ASN A C 1
ATOM 721 O O . ASN A 1 89 ? -14.046 8.712 22.560 1.00 90.19 89 ASN A O 1
ATOM 725 N N . LYS A 1 90 ? -15.393 9.048 24.328 1.00 89.38 90 LYS A N 1
ATOM 726 C CA . LYS A 1 90 ? -15.118 10.490 24.457 1.00 89.38 90 LYS A CA 1
ATOM 727 C C . LYS A 1 90 ? -13.668 10.823 24.831 1.00 89.38 90 LYS A C 1
ATOM 729 O O . LYS A 1 90 ? -13.314 11.990 24.812 1.00 89.38 90 LYS A O 1
ATOM 734 N N . ARG A 1 91 ? -12.811 9.853 25.166 1.00 85.75 91 ARG A N 1
ATOM 735 C CA . ARG A 1 91 ? -11.362 10.096 25.321 1.00 85.75 91 ARG A CA 1
ATOM 736 C C . ARG A 1 91 ? -10.608 10.021 23.996 1.00 85.75 91 ARG A C 1
ATOM 738 O O . ARG A 1 91 ? -9.553 10.630 23.873 1.00 85.75 91 ARG A O 1
ATOM 745 N N . TYR A 1 92 ? -11.129 9.250 23.041 1.00 80.56 92 TYR A N 1
ATOM 746 C CA . TYR A 1 92 ? -10.496 9.010 21.743 1.00 80.56 92 TYR A CA 1
ATOM 747 C C . TYR A 1 92 ? -11.028 9.930 20.647 1.00 80.56 92 TYR A C 1
ATOM 749 O O . TYR A 1 92 ? -10.244 10.366 19.809 1.00 80.56 92 TYR A O 1
ATOM 757 N N . LEU A 1 93 ? -12.339 10.197 20.656 1.00 84.50 93 LEU A N 1
ATOM 758 C CA . LEU A 1 93 ? -13.014 11.089 19.718 1.00 84.50 93 LEU A CA 1
ATOM 759 C C . LEU A 1 93 ? -13.945 12.037 20.487 1.00 84.50 93 LEU A C 1
ATOM 761 O O . LEU A 1 93 ? -15.052 11.654 20.878 1.00 84.50 93 LEU A O 1
ATOM 765 N N . TYR A 1 94 ? -13.482 13.260 20.741 1.00 85.69 94 TYR A N 1
ATOM 766 C CA . TYR A 1 94 ? -14.236 14.298 21.453 1.00 85.69 94 TYR A CA 1
ATOM 767 C C . TYR A 1 94 ? -14.527 15.517 20.582 1.00 85.69 94 TYR A C 1
ATOM 769 O O . TYR A 1 94 ? -14.024 15.642 19.470 1.00 85.69 94 TYR A O 1
ATOM 777 N N . ASP A 1 95 ? -15.386 16.398 21.091 1.00 85.19 95 ASP A N 1
ATOM 778 C CA . ASP A 1 95 ? -16.048 17.430 20.289 1.00 85.19 95 ASP A CA 1
ATOM 779 C C . ASP A 1 95 ? -15.059 18.412 19.633 1.00 85.19 95 ASP A C 1
ATOM 781 O O . ASP A 1 95 ? -15.277 18.820 18.495 1.00 85.19 95 ASP A O 1
ATOM 785 N N . ASP A 1 96 ? -13.916 18.688 20.268 1.00 85.25 96 ASP A N 1
ATOM 786 C CA . ASP A 1 96 ? -12.903 19.599 19.711 1.00 85.25 96 ASP A CA 1
ATOM 787 C C . ASP A 1 96 ? -12.021 18.955 18.625 1.00 85.25 96 ASP A C 1
ATOM 789 O O . ASP A 1 96 ? -11.258 19.650 17.956 1.00 85.25 96 ASP A O 1
ATOM 793 N N . GLN A 1 97 ? -12.091 17.632 18.434 1.00 82.56 97 GLN A N 1
ATOM 794 C CA . GLN A 1 97 ? -11.365 16.946 17.356 1.00 82.56 97 GLN A CA 1
ATOM 795 C C . GLN A 1 97 ? -12.128 16.971 16.028 1.00 82.56 97 GLN A C 1
ATOM 797 O O . GLN A 1 97 ? -11.555 16.649 14.984 1.00 82.56 97 GLN A O 1
ATOM 802 N N . PHE A 1 98 ? -13.408 17.350 16.041 1.00 84.81 98 PHE A N 1
ATOM 803 C CA . PHE A 1 98 ? -14.184 17.493 14.818 1.00 84.81 98 PHE A CA 1
ATOM 804 C C . PHE A 1 98 ? -13.812 18.800 14.125 1.00 84.81 98 PHE A C 1
ATOM 806 O O . PHE A 1 98 ? -14.120 19.894 14.591 1.00 84.81 98 PHE A O 1
ATOM 813 N N . VAL A 1 99 ? -13.165 18.672 12.972 1.00 82.75 99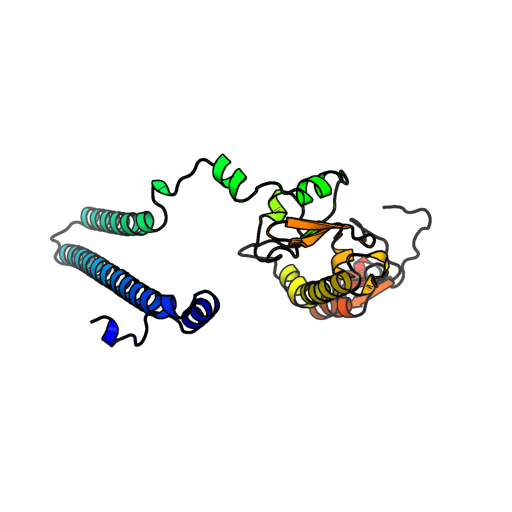 VAL A N 1
ATOM 814 C CA . VAL A 1 99 ? -12.831 19.798 12.101 1.00 82.75 99 VAL A CA 1
ATOM 815 C C . VAL A 1 99 ? -13.724 19.790 10.856 1.00 82.75 99 VAL A C 1
ATOM 817 O O . VAL A 1 99 ? -14.136 18.718 10.397 1.00 82.75 99 VAL A O 1
ATOM 820 N N . PRO A 1 100 ? -14.026 20.962 10.273 1.00 85.38 100 PRO A N 1
ATOM 821 C CA . PRO A 1 100 ? -14.673 21.046 8.969 1.00 85.38 100 PRO A CA 1
ATOM 822 C C . PRO A 1 100 ? -13.926 20.225 7.905 1.00 85.38 100 PRO A C 1
ATOM 824 O O . PRO A 1 100 ? -12.695 20.243 7.849 1.00 85.38 100 PRO A O 1
ATOM 827 N N . SER A 1 101 ? -14.653 19.513 7.036 1.00 78.56 101 SER A N 1
ATOM 828 C CA . SER A 1 101 ? -14.053 18.583 6.061 1.00 78.56 101 SER A CA 1
ATOM 829 C C . SER A 1 101 ? -13.045 19.245 5.116 1.00 78.56 101 SER A C 1
ATOM 831 O O . SER A 1 101 ? -12.057 18.619 4.740 1.00 78.56 101 SER A O 1
ATOM 833 N N . ASN A 1 102 ? -13.255 20.517 4.768 1.00 79.81 102 ASN A N 1
ATOM 834 C CA . ASN A 1 102 ? -12.316 21.286 3.950 1.00 79.81 102 ASN A CA 1
ATOM 835 C C . ASN A 1 102 ? -10.950 21.453 4.631 1.00 79.81 102 ASN A C 1
ATOM 837 O O . ASN A 1 102 ? -9.937 21.341 3.955 1.00 79.81 102 ASN A O 1
ATOM 841 N N . GLN A 1 103 ? -10.897 21.619 5.956 1.00 79.62 103 GLN A N 1
ATOM 842 C CA . GLN A 1 103 ? -9.626 21.739 6.677 1.00 79.62 103 GLN A CA 1
ATOM 843 C C . GLN A 1 103 ? -8.820 20.435 6.663 1.00 79.62 103 GLN A C 1
ATOM 845 O O . GLN A 1 103 ? -7.594 20.485 6.647 1.00 79.62 103 GLN A O 1
ATOM 850 N N . ILE A 1 104 ? -9.480 19.271 6.665 1.00 74.81 104 ILE A N 1
ATOM 851 C CA . ILE A 1 104 ? -8.796 17.972 6.536 1.00 74.81 104 ILE A CA 1
ATOM 852 C C . ILE A 1 104 ? -8.218 17.835 5.130 1.00 74.81 104 ILE A C 1
ATOM 854 O O . ILE A 1 104 ? -7.065 17.449 4.976 1.00 74.81 104 ILE A O 1
ATOM 858 N N . VAL A 1 105 ? -8.997 18.186 4.103 1.00 75.19 105 VAL A N 1
ATOM 859 C CA . VAL A 1 105 ? -8.538 18.128 2.708 1.00 75.19 105 VAL A CA 1
ATOM 860 C C . VAL A 1 105 ? -7.356 19.068 2.487 1.00 75.19 105 VAL A C 1
ATOM 862 O O . VAL A 1 105 ? -6.334 18.642 1.962 1.00 75.19 105 VAL A O 1
ATOM 865 N N . GLU A 1 106 ? -7.453 20.308 2.959 1.00 77.00 106 GLU A N 1
ATOM 866 C CA . GLU A 1 106 ? -6.390 21.307 2.828 1.00 77.00 106 GLU A CA 1
ATOM 867 C C . GLU A 1 106 ? -5.121 20.946 3.603 1.00 77.00 106 GLU A C 1
ATOM 869 O O . GLU A 1 106 ? -4.033 21.284 3.153 1.00 77.00 106 GLU A O 1
ATOM 874 N N . LYS A 1 107 ? -5.228 20.269 4.754 1.00 76.38 107 LYS A N 1
ATOM 875 C CA . LYS A 1 107 ? -4.055 19.903 5.566 1.00 76.38 107 LYS A CA 1
ATOM 876 C C . LYS A 1 107 ? -3.438 18.565 5.179 1.00 76.38 107 LYS A C 1
ATOM 878 O O . LYS A 1 107 ? -2.225 18.419 5.245 1.00 76.38 107 LYS A O 1
ATOM 883 N N . THR A 1 108 ? -4.256 17.573 4.842 1.00 78.81 108 THR A N 1
ATOM 884 C CA . THR A 1 108 ? -3.809 16.185 4.649 1.00 78.81 108 THR A CA 1
ATOM 885 C C . THR A 1 108 ? -3.644 15.825 3.179 1.00 78.81 108 THR A C 1
ATOM 887 O O . THR A 1 108 ? -2.743 15.064 2.847 1.00 78.81 108 THR A O 1
ATOM 890 N N . PHE A 1 109 ? -4.480 16.388 2.305 1.00 86.19 109 PHE A N 1
ATOM 891 C CA . PHE A 1 109 ? -4.498 16.103 0.868 1.00 86.19 109 PHE A CA 1
ATOM 892 C C . PHE A 1 109 ? -4.135 17.344 0.045 1.00 86.19 109 PHE A C 1
ATOM 894 O O . PHE A 1 109 ? -4.586 17.503 -1.091 1.00 86.19 109 PHE A O 1
ATOM 901 N N . ALA A 1 110 ? -3.330 18.242 0.622 1.00 86.81 110 ALA A N 1
ATOM 902 C CA . ALA A 1 110 ? -2.858 19.445 -0.046 1.00 86.81 110 ALA A CA 1
ATOM 903 C C . ALA A 1 110 ? -2.175 19.078 -1.367 1.00 86.81 110 ALA A C 1
ATOM 905 O O . ALA A 1 110 ? -1.254 18.262 -1.400 1.00 86.81 110 ALA A O 1
ATOM 906 N N . LYS A 1 111 ? -2.630 19.687 -2.460 1.00 89.50 111 LYS A N 1
ATOM 907 C CA . LYS A 1 111 ? -2.079 19.427 -3.786 1.00 89.50 111 LYS A CA 1
ATOM 908 C C . LYS A 1 111 ? -0.690 20.051 -3.905 1.00 89.50 111 LYS A C 1
ATOM 910 O O . LYS A 1 111 ? -0.546 21.269 -3.800 1.00 89.50 111 LYS A O 1
ATOM 915 N N . THR A 1 112 ? 0.324 19.231 -4.145 1.00 91.69 112 THR A N 1
ATOM 916 C CA . THR A 1 112 ? 1.718 19.673 -4.269 1.00 91.69 112 THR A CA 1
ATOM 917 C C . THR A 1 112 ? 2.021 20.223 -5.669 1.00 91.69 112 THR A C 1
ATOM 919 O O . THR A 1 112 ? 1.238 20.077 -6.613 1.00 91.69 112 THR A O 1
ATOM 922 N N . GLN A 1 113 ? 3.181 20.868 -5.840 1.00 93.88 113 GLN A N 1
ATOM 923 C CA . GLN A 1 113 ? 3.654 21.270 -7.173 1.00 93.88 113 GLN A CA 1
ATOM 924 C C . GLN A 1 113 ? 3.891 20.051 -8.078 1.00 93.88 113 GLN A C 1
ATOM 926 O O . GLN A 1 113 ? 3.524 20.087 -9.251 1.00 93.88 113 GLN A O 1
ATOM 931 N N . THR A 1 114 ? 4.402 18.954 -7.514 1.00 95.75 114 THR A N 1
ATOM 932 C CA . THR A 1 114 ? 4.551 17.658 -8.189 1.00 95.75 114 THR A CA 1
ATOM 933 C C . THR A 1 114 ? 3.215 17.121 -8.685 1.00 95.75 114 THR A C 1
ATOM 935 O O . THR A 1 114 ? 3.110 16.722 -9.842 1.00 95.75 114 THR A O 1
ATOM 938 N N . ASP A 1 115 ? 2.165 17.189 -7.863 1.00 95.62 115 ASP A N 1
ATOM 939 C CA . ASP A 1 115 ? 0.827 16.764 -8.283 1.00 95.62 115 ASP A CA 1
ATOM 940 C C . ASP A 1 115 ? 0.308 17.620 -9.437 1.00 95.62 115 ASP A C 1
ATOM 942 O O . ASP A 1 115 ? -0.272 17.100 -10.387 1.00 95.62 115 ASP A O 1
ATOM 946 N N . ASN A 1 116 ? 0.525 18.938 -9.380 1.00 95.81 116 ASN A N 1
ATOM 947 C CA . ASN A 1 116 ? 0.146 19.840 -10.465 1.00 95.81 116 ASN A CA 1
ATOM 948 C C . ASN A 1 116 ? 0.915 19.572 -11.760 1.00 95.81 116 ASN A C 1
ATOM 950 O O . ASN A 1 116 ? 0.333 19.756 -12.823 1.00 95.81 116 ASN A O 1
ATOM 954 N N . PHE A 1 117 ? 2.179 19.155 -11.689 1.00 96.81 117 PHE A N 1
ATOM 955 C CA . PHE A 1 117 ? 2.954 18.747 -12.859 1.00 96.81 117 PHE A CA 1
ATOM 956 C C . PHE A 1 117 ? 2.412 17.445 -13.457 1.00 96.81 117 PHE A C 1
ATOM 958 O O . PHE A 1 117 ? 2.071 17.414 -14.634 1.00 96.81 117 PHE A O 1
ATOM 965 N N . ILE A 1 118 ? 2.256 16.397 -12.643 1.00 97.44 118 ILE A N 1
ATOM 966 C CA . ILE A 1 118 ? 1.791 15.081 -13.110 1.00 97.44 118 ILE A CA 1
ATOM 967 C C . ILE A 1 118 ? 0.377 15.174 -13.705 1.00 97.44 118 ILE A C 1
ATOM 969 O O . ILE A 1 118 ? 0.108 14.598 -14.753 1.00 97.44 118 ILE A O 1
ATOM 973 N N . LEU A 1 119 ? -0.514 15.967 -13.103 1.00 96.44 119 LEU A N 1
ATOM 974 C CA . LEU A 1 119 ? -1.888 16.147 -13.592 1.00 96.44 119 LEU A CA 1
ATOM 975 C C . LEU A 1 119 ? -2.001 16.966 -14.888 1.00 96.44 119 LEU A C 1
ATOM 977 O O . LEU A 1 119 ? -3.109 17.124 -15.400 1.00 96.44 119 LEU A O 1
ATOM 981 N N . GLN A 1 120 ? -0.895 17.487 -15.429 1.00 96.75 120 GLN A N 1
ATOM 982 C CA . GLN A 1 120 ? -0.874 18.005 -16.803 1.00 96.75 120 GLN A CA 1
ATOM 983 C C . GLN A 1 120 ? -0.931 16.868 -17.829 1.00 96.75 120 GLN A C 1
ATOM 985 O O . GLN A 1 120 ? -1.390 17.089 -18.951 1.00 96.75 120 GLN A O 1
ATOM 990 N N . ASP A 1 121 ? -0.511 15.656 -17.455 1.00 95.81 121 ASP A N 1
ATOM 991 C CA . ASP A 1 121 ? -0.706 14.471 -18.277 1.00 95.81 121 ASP A CA 1
ATOM 992 C C . ASP A 1 121 ? -2.175 14.039 -18.240 1.00 95.81 121 ASP A C 1
ATOM 994 O O . ASP A 1 121 ? -2.700 13.572 -17.226 1.00 95.81 121 ASP A O 1
ATOM 998 N N . THR A 1 122 ? -2.833 14.205 -19.386 1.00 93.62 122 THR A N 1
ATOM 999 C CA . THR A 1 122 ? -4.243 13.862 -19.607 1.00 93.62 122 THR A CA 1
ATOM 1000 C C . THR A 1 122 ? -4.433 12.444 -20.147 1.00 93.62 122 THR A C 1
ATOM 1002 O O . THR A 1 122 ? -5.553 12.066 -20.499 1.00 93.62 122 THR A O 1
ATOM 1005 N N . SER A 1 123 ? -3.361 11.643 -20.205 1.00 90.75 123 SER A N 1
ATOM 1006 C CA . SER A 1 123 ? -3.435 10.232 -20.582 1.00 90.75 123 SER A CA 1
ATOM 1007 C C . SER A 1 123 ? -4.452 9.500 -19.694 1.00 90.75 123 SER A C 1
ATOM 1009 O O . SER A 1 123 ? -4.447 9.677 -18.474 1.00 90.75 123 SER A O 1
ATOM 1011 N N . PRO A 1 124 ? -5.325 8.651 -20.268 1.00 86.38 124 PRO A N 1
ATOM 1012 C CA . PRO A 1 124 ? -6.441 8.051 -19.532 1.00 86.38 124 PRO A CA 1
ATOM 1013 C C . PRO A 1 124 ? -5.984 7.122 -18.403 1.00 86.38 124 PRO A C 1
ATOM 1015 O O . PRO A 1 124 ? -6.697 6.930 -17.410 1.00 86.38 124 PRO A O 1
ATOM 1018 N N . ASP A 1 125 ? -4.803 6.520 -18.549 1.00 90.75 125 ASP A N 1
ATOM 1019 C CA . ASP A 1 125 ? -4.263 5.610 -17.556 1.00 90.75 125 ASP A CA 1
ATOM 1020 C C . ASP A 1 125 ? -2.734 5.638 -17.502 1.00 90.75 125 ASP A C 1
ATOM 1022 O O . ASP A 1 125 ? -2.048 5.416 -18.500 1.00 90.75 125 ASP A O 1
ATOM 1026 N N . TYR A 1 126 ? -2.228 5.896 -16.305 1.00 95.88 126 TYR A N 1
ATOM 1027 C CA . TYR A 1 126 ? -0.841 5.767 -15.890 1.00 95.88 126 TYR A CA 1
ATOM 1028 C C . TYR A 1 126 ? -0.828 5.556 -14.383 1.00 95.88 126 TYR A C 1
ATOM 1030 O O . TYR A 1 126 ? -1.780 5.934 -13.692 1.00 95.88 126 TYR A O 1
ATOM 1038 N N . ARG A 1 127 ? 0.251 4.977 -13.857 1.00 97.50 127 ARG A N 1
ATOM 1039 C CA . ARG A 1 127 ? 0.436 4.837 -12.414 1.00 97.50 127 ARG A CA 1
ATOM 1040 C C . ARG A 1 127 ? 1.622 5.625 -11.897 1.00 97.50 127 ARG A C 1
ATOM 1042 O O . ARG A 1 127 ? 2.593 5.869 -12.615 1.00 97.50 127 ARG A O 1
ATOM 1049 N N . VAL A 1 128 ? 1.518 6.006 -10.631 1.00 97.94 128 VAL A N 1
ATOM 1050 C CA . VAL A 1 128 ? 2.510 6.808 -9.919 1.00 97.94 128 VAL A CA 1
ATOM 1051 C C . VAL A 1 128 ? 3.134 5.983 -8.803 1.00 97.94 128 VAL A C 1
ATOM 1053 O O . VAL A 1 128 ? 2.437 5.281 -8.063 1.00 97.94 128 VAL A O 1
ATOM 1056 N N . LEU A 1 129 ? 4.453 6.081 -8.674 1.00 98.12 129 LEU A N 1
ATOM 1057 C CA . LEU A 1 129 ? 5.218 5.502 -7.581 1.00 98.12 129 LEU A CA 1
ATOM 1058 C C . LEU A 1 129 ? 5.826 6.619 -6.732 1.00 98.12 129 LEU A C 1
ATOM 1060 O O . LEU A 1 129 ? 6.619 7.415 -7.227 1.00 98.12 129 LEU A O 1
ATOM 1064 N N . ASN A 1 130 ? 5.465 6.676 -5.450 1.00 97.19 130 ASN A N 1
ATOM 1065 C CA . ASN A 1 130 ? 5.917 7.729 -4.546 1.00 97.19 130 ASN A CA 1
ATOM 1066 C C . ASN A 1 130 ? 6.986 7.226 -3.568 1.00 97.19 130 ASN A C 1
ATOM 1068 O O . ASN A 1 130 ? 6.671 6.457 -2.664 1.00 97.19 130 ASN A O 1
ATOM 1072 N N . PHE A 1 131 ? 8.229 7.676 -3.746 1.00 96.56 131 PHE A N 1
ATOM 1073 C CA . PHE A 1 131 ? 9.365 7.431 -2.852 1.00 96.56 131 PHE A CA 1
ATOM 1074 C C . PHE A 1 131 ? 9.512 8.481 -1.744 1.00 96.56 131 PHE A C 1
ATOM 1076 O O . PHE A 1 131 ? 10.268 8.261 -0.802 1.00 96.56 131 PHE A O 1
ATOM 1083 N N . ALA A 1 132 ? 8.823 9.621 -1.837 1.00 93.81 132 ALA A N 1
ATOM 1084 C CA . ALA A 1 132 ? 8.868 10.666 -0.813 1.00 93.81 132 ALA A CA 1
ATOM 1085 C C . ALA A 1 132 ? 8.059 10.309 0.449 1.00 93.81 132 ALA A C 1
ATOM 1087 O O . ALA A 1 132 ? 8.114 11.016 1.453 1.00 93.81 132 ALA A O 1
ATOM 1088 N N . SER A 1 133 ? 7.304 9.211 0.411 1.00 90.56 133 SER A N 1
ATOM 1089 C CA . SER A 1 133 ? 6.473 8.708 1.501 1.00 90.56 133 SER A CA 1
ATOM 1090 C C . SER A 1 133 ? 6.678 7.201 1.701 1.00 90.56 133 SER A C 1
ATOM 1092 O O . SER A 1 133 ? 7.404 6.538 0.958 1.00 90.56 133 SER A O 1
ATOM 1094 N N . ASN A 1 134 ? 6.031 6.623 2.718 1.00 92.62 134 ASN A N 1
ATOM 1095 C CA . ASN A 1 134 ? 5.991 5.170 2.883 1.00 92.62 134 ASN A CA 1
ATOM 1096 C C . ASN A 1 134 ? 4.985 4.570 1.888 1.00 92.62 134 ASN A C 1
ATOM 1098 O O . ASN A 1 134 ? 3.831 4.333 2.240 1.00 92.62 134 ASN A O 1
ATOM 1102 N N . THR A 1 135 ? 5.442 4.341 0.654 1.00 94.19 135 THR A N 1
ATOM 1103 C CA . THR A 1 135 ? 4.656 3.977 -0.539 1.00 94.19 135 THR A CA 1
ATOM 1104 C C . THR A 1 135 ? 3.499 3.009 -0.273 1.00 94.19 135 THR A C 1
ATOM 1106 O O . THR A 1 135 ? 2.391 3.210 -0.755 1.00 94.19 135 THR A O 1
ATOM 1109 N N . PHE A 1 136 ? 3.722 1.942 0.501 1.00 95.25 136 PHE A N 1
ATOM 1110 C CA . PHE A 1 136 ? 2.725 0.886 0.736 1.00 95.25 136 PHE A CA 1
ATOM 1111 C C . PHE A 1 136 ? 1.928 1.033 2.040 1.00 95.25 136 PHE A C 1
ATOM 1113 O O . PHE A 1 136 ? 1.172 0.120 2.387 1.00 95.25 136 PHE A O 1
ATOM 1120 N N . ASN A 1 137 ? 2.108 2.152 2.749 1.00 93.38 137 ASN A N 1
ATOM 1121 C CA . ASN A 1 137 ? 1.485 2.475 4.035 1.00 93.38 137 ASN A CA 1
ATOM 1122 C C . ASN A 1 137 ? 0.967 3.928 4.096 1.00 93.38 137 ASN A C 1
ATOM 1124 O O . ASN A 1 137 ? 0.885 4.517 5.171 1.00 93.38 137 ASN A O 1
ATOM 1128 N N . GLU A 1 138 ? 0.600 4.508 2.955 1.00 90.62 138 GLU A N 1
ATOM 1129 C CA . GLU A 1 138 ? 0.022 5.850 2.842 1.00 90.62 138 GLU A CA 1
ATOM 1130 C C . GLU A 1 138 ? -1.093 5.868 1.790 1.00 90.62 138 GLU A C 1
ATOM 1132 O O . GLU A 1 138 ? -1.115 5.001 0.922 1.00 90.62 138 GLU A O 1
ATOM 1137 N N . ASN A 1 139 ? -2.024 6.824 1.875 1.00 90.94 139 ASN A N 1
ATOM 1138 C CA . ASN A 1 139 ? -3.152 6.961 0.939 1.00 90.94 139 ASN A CA 1
ATOM 1139 C C . ASN A 1 139 ? -3.278 8.364 0.324 1.00 90.94 139 ASN A C 1
ATOM 1141 O O . ASN A 1 139 ? -4.242 8.631 -0.390 1.00 90.94 139 ASN A O 1
ATOM 1145 N N . ASN A 1 140 ? -2.331 9.260 0.594 1.00 90.56 140 ASN A N 1
ATOM 1146 C CA . ASN A 1 140 ? -2.342 10.615 0.059 1.00 90.56 140 ASN A CA 1
ATOM 1147 C C . ASN A 1 140 ? -2.081 10.612 -1.454 1.00 90.56 140 ASN A C 1
ATOM 1149 O O . ASN A 1 140 ? -2.825 11.239 -2.201 1.00 90.56 140 ASN A O 1
ATOM 1153 N N . THR A 1 141 ? -1.108 9.828 -1.938 1.00 94.31 141 THR A N 1
ATOM 1154 C CA . THR A 1 141 ? -0.827 9.744 -3.388 1.00 94.31 141 THR A CA 1
ATOM 1155 C C . THR A 1 141 ? -2.059 9.283 -4.169 1.00 94.31 141 THR A C 1
ATOM 1157 O O . THR A 1 141 ? -2.361 9.818 -5.234 1.00 94.31 141 THR A O 1
ATOM 1160 N N . SER A 1 142 ? -2.807 8.325 -3.610 1.00 94.25 142 SER A N 1
ATOM 1161 C CA . SER A 1 142 ? -4.021 7.763 -4.216 1.00 94.25 142 SER A CA 1
ATOM 1162 C C . SER A 1 142 ? -5.191 8.747 -4.301 1.00 94.25 142 SER A C 1
ATOM 1164 O O . SER A 1 142 ? -6.149 8.485 -5.024 1.00 94.25 142 SER A O 1
ATOM 1166 N N . TYR A 1 143 ? -5.143 9.858 -3.559 1.00 92.75 143 TYR A N 1
ATOM 1167 C CA . TYR A 1 143 ? -6.168 10.897 -3.624 1.00 92.75 143 TYR A CA 1
ATOM 1168 C C . TYR A 1 143 ? -6.101 11.671 -4.949 1.00 92.75 143 TYR A C 1
ATOM 1170 O O . TYR A 1 143 ? -7.138 12.016 -5.513 1.00 92.75 143 TYR A O 1
ATOM 1178 N N . TRP A 1 144 ? -4.890 11.910 -5.464 1.00 93.69 144 TRP A N 1
ATOM 1179 C CA . TRP A 1 144 ? -4.669 12.670 -6.699 1.00 93.69 144 TRP A CA 1
ATOM 1180 C C . TRP A 1 144 ? -4.311 11.797 -7.905 1.00 93.69 144 TRP A C 1
ATOM 1182 O O . TRP A 1 144 ? -4.609 12.184 -9.032 1.00 93.69 144 TRP A O 1
ATOM 1192 N N . HIS A 1 145 ? -3.713 10.621 -7.684 1.00 95.88 145 HIS A N 1
ATOM 1193 C CA . HIS A 1 145 ? -3.155 9.779 -8.745 1.00 95.88 145 HIS A CA 1
ATOM 1194 C C . HIS A 1 145 ? -3.508 8.305 -8.576 1.00 95.88 145 HIS A C 1
ATOM 1196 O O . HIS A 1 145 ? -3.836 7.836 -7.489 1.00 95.88 145 HIS A O 1
ATOM 1202 N N . LYS A 1 146 ? -3.344 7.515 -9.639 1.00 96.00 146 LYS A N 1
ATOM 1203 C CA . LYS A 1 146 ? -3.417 6.051 -9.546 1.00 96.00 146 LYS A CA 1
ATOM 1204 C C . LYS A 1 146 ? -2.099 5.516 -8.975 1.00 96.00 146 LYS A C 1
ATOM 1206 O O . LYS A 1 146 ? -1.151 5.252 -9.710 1.00 96.00 146 LYS A O 1
ATOM 1211 N N . SER A 1 147 ? -2.015 5.399 -7.653 1.00 95.75 147 SER A N 1
ATOM 1212 C CA . SER A 1 147 ? -0.805 4.913 -6.981 1.00 95.75 147 SER A CA 1
ATOM 1213 C C . SER A 1 147 ? -0.596 3.409 -7.190 1.00 95.75 147 SER A C 1
ATOM 1215 O O . SER A 1 147 ? -1.542 2.622 -7.178 1.00 95.75 147 SER A O 1
ATOM 1217 N N . ILE A 1 148 ? 0.663 2.998 -7.343 1.00 95.69 148 ILE A N 1
ATOM 1218 C CA . ILE A 1 148 ? 1.093 1.589 -7.208 1.00 95.69 148 ILE A CA 1
ATOM 1219 C C . ILE A 1 148 ? 1.135 1.192 -5.732 1.00 95.69 148 ILE A C 1
ATOM 1221 O O . ILE A 1 148 ? 0.988 0.025 -5.367 1.00 95.69 148 ILE A O 1
ATOM 1225 N N . GLY A 1 149 ? 1.348 2.182 -4.875 1.00 94.00 149 GLY A N 1
ATOM 1226 C CA . GLY A 1 149 ? 1.305 2.053 -3.437 1.00 94.00 149 GLY A CA 1
ATOM 1227 C C . GLY A 1 149 ? -0.114 2.039 -2.880 1.00 94.00 149 GLY A C 1
ATOM 1228 O O . GLY A 1 149 ? -1.084 1.712 -3.561 1.00 94.00 149 GLY A O 1
ATOM 1229 N N . GLY A 1 150 ? -0.227 2.397 -1.607 1.00 93.00 150 GLY A N 1
ATOM 1230 C CA . GLY A 1 150 ? -1.501 2.447 -0.904 1.00 93.00 150 GLY A CA 1
ATOM 1231 C C . GLY A 1 150 ? -1.514 1.611 0.369 1.00 93.00 150 GLY A C 1
ATOM 1232 O O . GLY A 1 150 ? -1.103 0.442 0.376 1.00 93.00 150 GLY A O 1
ATOM 1233 N N . TYR A 1 151 ? -2.062 2.189 1.435 1.00 92.19 151 TYR A N 1
ATOM 1234 C CA . TYR A 1 151 ? -2.458 1.451 2.625 1.00 92.19 151 TYR A CA 1
ATOM 1235 C C . TYR A 1 151 ? -3.878 0.895 2.480 1.00 92.19 151 TYR A C 1
ATOM 1237 O O . TYR A 1 151 ? -4.852 1.624 2.288 1.00 92.19 151 TYR A O 1
ATOM 1245 N N . HIS A 1 152 ? -4.011 -0.411 2.690 1.00 92.12 152 HIS A N 1
ATOM 1246 C CA . HIS A 1 152 ? -5.300 -1.068 2.854 1.00 92.12 152 HIS A CA 1
ATOM 1247 C C . HIS A 1 152 ? -5.188 -2.136 3.946 1.00 92.12 152 HIS A C 1
ATOM 1249 O O . HIS A 1 152 ? -4.269 -2.955 3.905 1.00 92.12 152 HIS A O 1
ATOM 1255 N N . ALA A 1 153 ? -6.133 -2.159 4.895 1.00 89.44 153 ALA A N 1
ATOM 1256 C CA . ALA A 1 153 ? -6.106 -3.088 6.033 1.00 89.44 153 ALA A CA 1
ATOM 1257 C C . ALA A 1 153 ? -6.205 -4.568 5.609 1.00 89.44 153 ALA A C 1
ATOM 1259 O O . ALA A 1 153 ? -5.689 -5.449 6.288 1.00 89.44 153 ALA A O 1
ATOM 1260 N N . ALA A 1 154 ? -6.838 -4.837 4.465 1.00 92.44 154 ALA A N 1
ATOM 1261 C CA . ALA A 1 154 ? -6.952 -6.163 3.863 1.00 92.44 154 ALA A CA 1
ATOM 1262 C C . ALA A 1 154 ? -6.375 -6.153 2.438 1.00 92.44 154 ALA A C 1
ATOM 1264 O O . ALA A 1 154 ? -7.117 -6.222 1.458 1.00 92.44 154 ALA A O 1
ATOM 1265 N N . LYS A 1 155 ? -5.065 -5.925 2.293 1.00 92.00 155 LYS A N 1
ATOM 1266 C CA . LYS A 1 155 ? -4.404 -5.913 0.976 1.00 92.00 155 LYS A CA 1
ATOM 1267 C C . LYS A 1 155 ? -4.512 -7.294 0.316 1.00 92.00 155 LYS A C 1
ATOM 1269 O O . LYS A 1 155 ? -4.398 -8.321 0.984 1.00 92.00 155 LYS A O 1
ATOM 1274 N N . LEU A 1 156 ? -4.739 -7.328 -1.000 1.00 94.56 156 LEU A N 1
ATOM 1275 C CA . LEU A 1 156 ? -4.838 -8.586 -1.744 1.00 94.56 156 LEU A CA 1
ATOM 1276 C C . LEU A 1 156 ? -3.538 -9.381 -1.612 1.00 94.56 156 LEU A C 1
ATOM 1278 O O . LEU A 1 156 ? -2.468 -8.869 -1.939 1.00 94.56 156 LEU A O 1
ATOM 1282 N N . ARG A 1 157 ? -3.640 -10.653 -1.210 1.00 95.19 157 ARG A N 1
ATOM 1283 C CA . ARG A 1 157 ? -2.475 -11.523 -1.000 1.00 95.19 157 ARG A CA 1
ATOM 1284 C C . ARG A 1 157 ? -1.553 -11.593 -2.219 1.00 95.19 157 ARG A C 1
ATOM 1286 O O . ARG A 1 157 ? -0.356 -11.417 -2.064 1.00 95.19 157 ARG A O 1
ATOM 1293 N N . ARG A 1 158 ? -2.111 -11.759 -3.425 1.00 94.19 158 ARG A N 1
ATOM 1294 C CA . ARG A 1 158 ? -1.326 -11.786 -4.675 1.00 94.19 158 ARG A CA 1
ATOM 1295 C C . ARG A 1 158 ? -0.520 -10.506 -4.889 1.00 94.19 158 ARG A C 1
ATOM 1297 O O . ARG A 1 158 ? 0.603 -10.556 -5.368 1.00 94.19 158 ARG A O 1
ATOM 1304 N N . TYR A 1 159 ? -1.089 -9.357 -4.526 1.00 95.31 159 TYR A N 1
ATOM 1305 C CA . TYR A 1 159 ? -0.391 -8.084 -4.650 1.00 95.31 159 TYR A CA 1
ATOM 1306 C C . TYR A 1 159 ? 0.671 -7.914 -3.563 1.00 95.31 159 TYR A C 1
ATOM 1308 O O . TYR A 1 159 ? 1.769 -7.463 -3.858 1.00 95.31 159 TYR A O 1
ATOM 1316 N N . GLN A 1 160 ? 0.385 -8.339 -2.328 1.00 96.00 160 GLN A N 1
ATOM 1317 C CA . GLN A 1 160 ? 1.381 -8.369 -1.255 1.00 96.00 160 GLN A CA 1
ATOM 1318 C C . GLN A 1 160 ? 2.574 -9.268 -1.624 1.00 96.00 160 GLN A C 1
ATOM 1320 O O . GLN A 1 160 ? 3.714 -8.850 -1.485 1.00 96.00 160 GLN A O 1
ATOM 1325 N N . GLU A 1 161 ? 2.329 -10.448 -2.198 1.00 96.25 161 GLU A N 1
ATOM 1326 C CA . GLU A 1 161 ? 3.391 -11.343 -2.678 1.00 96.25 161 GLU A CA 1
ATOM 1327 C C . GLU A 1 161 ? 4.205 -10.706 -3.821 1.00 96.25 161 GLU A C 1
ATOM 1329 O O . GLU A 1 161 ? 5.428 -10.823 -3.832 1.00 96.25 161 GLU A O 1
ATOM 1334 N N . MET A 1 162 ? 3.566 -9.967 -4.739 1.00 96.00 162 MET A N 1
ATOM 1335 C CA . MET A 1 162 ? 4.272 -9.173 -5.758 1.00 96.00 162 MET A CA 1
ATOM 1336 C C . MET A 1 162 ? 5.138 -8.066 -5.145 1.00 96.00 162 MET A C 1
ATOM 1338 O O . MET A 1 162 ? 6.263 -7.847 -5.602 1.00 96.00 162 MET A O 1
ATOM 1342 N N . ILE A 1 163 ? 4.639 -7.390 -4.104 1.00 96.62 163 ILE A N 1
ATOM 1343 C CA . ILE A 1 163 ? 5.391 -6.374 -3.361 1.00 96.62 163 ILE A CA 1
ATOM 1344 C C . ILE A 1 163 ? 6.633 -6.986 -2.721 1.00 96.62 163 ILE A C 1
ATOM 1346 O O . ILE A 1 163 ? 7.734 -6.458 -2.888 1.00 96.62 163 ILE A O 1
ATOM 1350 N N . ASP A 1 164 ? 6.458 -8.097 -2.014 1.00 96.06 164 ASP A N 1
ATOM 1351 C CA . ASP A 1 164 ? 7.506 -8.696 -1.193 1.00 96.06 164 ASP A CA 1
ATOM 1352 C C . ASP A 1 164 ? 8.572 -9.395 -2.041 1.00 96.06 164 ASP A C 1
ATOM 1354 O O . ASP A 1 164 ? 9.762 -9.306 -1.73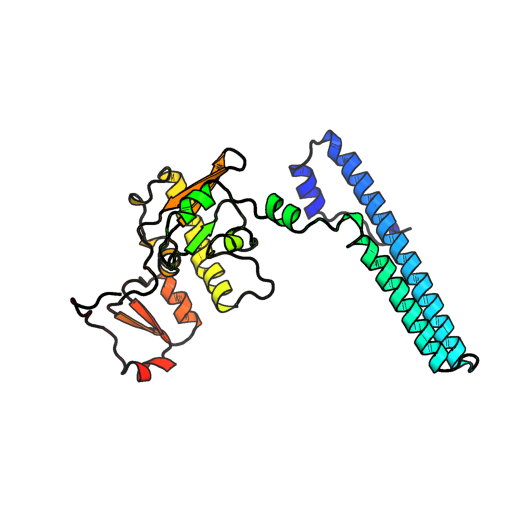5 1.00 96.06 164 ASP A O 1
ATOM 1358 N N . ARG A 1 165 ? 8.168 -10.076 -3.122 1.00 96.50 165 ARG A N 1
ATOM 1359 C CA . ARG A 1 165 ? 9.095 -10.845 -3.964 1.00 96.50 165 ARG A CA 1
ATOM 1360 C C . ARG A 1 165 ? 9.806 -9.998 -5.016 1.00 96.50 165 ARG A C 1
ATOM 1362 O O . ARG A 1 165 ? 10.960 -10.291 -5.317 1.00 96.50 165 ARG A O 1
ATOM 1369 N N . HIS A 1 166 ? 9.146 -8.968 -5.556 1.00 96.75 166 HIS A N 1
ATOM 1370 C CA . HIS A 1 166 ? 9.646 -8.228 -6.723 1.00 96.75 166 HIS A CA 1
ATOM 1371 C C . HIS A 1 166 ? 9.705 -6.723 -6.500 1.00 96.75 166 HIS A C 1
ATOM 1373 O O . HIS A 1 166 ? 10.794 -6.148 -6.501 1.00 96.75 166 HIS A O 1
ATOM 1379 N N . ILE A 1 167 ? 8.554 -6.078 -6.277 1.00 97.44 167 ILE A N 1
ATOM 1380 C CA . ILE A 1 167 ? 8.448 -4.613 -6.360 1.00 97.44 167 ILE A CA 1
ATOM 1381 C C . ILE A 1 167 ? 9.358 -3.933 -5.335 1.00 97.44 167 ILE A C 1
ATOM 1383 O O . ILE A 1 167 ? 10.049 -2.983 -5.680 1.00 97.44 167 ILE A O 1
ATOM 1387 N N . SER A 1 168 ? 9.437 -4.437 -4.099 1.00 96.62 168 SER A N 1
ATOM 1388 C CA . SER A 1 168 ? 10.289 -3.837 -3.060 1.00 96.62 168 SER A CA 1
ATOM 1389 C C . SER A 1 168 ? 11.771 -3.845 -3.441 1.00 96.62 168 SER A C 1
ATOM 1391 O O . SER A 1 168 ? 12.484 -2.877 -3.177 1.00 96.62 168 SER A O 1
ATOM 1393 N N . LYS A 1 169 ? 12.243 -4.918 -4.087 1.00 96.25 169 LYS A N 1
ATOM 1394 C CA . LYS A 1 169 ? 13.631 -5.032 -4.552 1.00 96.25 169 LYS A CA 1
ATOM 1395 C C . LYS A 1 169 ? 13.890 -4.111 -5.744 1.00 96.25 169 LYS A C 1
ATOM 1397 O O . LYS A 1 169 ? 14.899 -3.410 -5.753 1.00 96.25 169 LYS A O 1
ATOM 1402 N N . GLU A 1 170 ? 12.979 -4.081 -6.717 1.00 97.31 170 GLU A N 1
ATOM 1403 C CA . GLU A 1 170 ? 13.075 -3.164 -7.860 1.00 97.31 170 GLU A CA 1
ATOM 1404 C C . GLU A 1 170 ? 13.054 -1.701 -7.412 1.00 97.31 170 GLU A C 1
ATOM 1406 O O . GLU A 1 170 ? 13.877 -0.918 -7.866 1.00 97.31 170 GLU A O 1
ATOM 1411 N N . MET A 1 171 ? 12.194 -1.343 -6.456 1.00 97.38 171 MET A N 1
ATOM 1412 C CA . MET A 1 171 ? 12.139 -0.007 -5.861 1.00 97.38 171 MET A CA 1
ATOM 1413 C C . MET A 1 171 ? 13.467 0.406 -5.222 1.00 97.38 171 MET A C 1
ATOM 1415 O O . MET A 1 171 ? 13.925 1.525 -5.440 1.00 97.38 171 MET A O 1
ATOM 1419 N N . GLN A 1 172 ? 14.098 -0.483 -4.447 1.00 95.38 172 GLN A N 1
ATOM 1420 C CA . GLN A 1 172 ? 15.396 -0.205 -3.822 1.00 95.38 172 GLN A CA 1
ATOM 1421 C C . GLN A 1 172 ? 16.498 0.019 -4.866 1.00 95.38 172 GLN A C 1
ATOM 1423 O O . GLN A 1 172 ? 17.321 0.924 -4.709 1.00 95.38 172 GLN A O 1
ATOM 1428 N N . ASN A 1 173 ? 16.514 -0.796 -5.924 1.00 94.88 173 ASN A N 1
ATOM 1429 C CA . ASN A 1 173 ? 17.476 -0.663 -7.017 1.00 94.88 173 ASN A CA 1
ATOM 1430 C C . ASN A 1 173 ? 17.231 0.622 -7.813 1.00 94.88 173 ASN A C 1
ATOM 1432 O O . ASN A 1 173 ? 18.157 1.410 -7.983 1.00 94.88 173 ASN A O 1
ATOM 1436 N N . LEU A 1 174 ? 15.981 0.870 -8.212 1.00 96.50 174 LEU A N 1
ATOM 1437 C CA . LEU A 1 174 ? 15.569 2.053 -8.961 1.00 96.50 174 LEU A CA 1
ATOM 1438 C C . LEU A 1 174 ? 15.923 3.333 -8.201 1.00 96.50 174 LEU A C 1
ATOM 1440 O O . LEU A 1 174 ? 16.546 4.226 -8.765 1.00 96.50 174 LEU A O 1
ATOM 1444 N N . TYR A 1 175 ? 15.618 3.402 -6.902 1.00 95.62 175 TYR A N 1
ATOM 1445 C CA . TYR A 1 175 ? 15.961 4.564 -6.083 1.00 95.62 175 TYR A CA 1
ATOM 1446 C C . TYR A 1 175 ? 17.470 4.846 -6.084 1.00 95.62 175 TYR A C 1
ATOM 1448 O O . TYR A 1 175 ? 17.899 5.993 -6.225 1.00 95.62 175 TYR A O 1
ATOM 1456 N N . ARG A 1 176 ? 18.292 3.796 -5.951 1.00 94.94 176 ARG A N 1
ATOM 1457 C CA . ARG A 1 176 ? 19.756 3.901 -5.975 1.00 94.94 176 ARG A CA 1
ATOM 1458 C C . ARG A 1 176 ? 20.275 4.348 -7.340 1.00 94.94 176 ARG A C 1
ATOM 1460 O O . ARG A 1 176 ? 21.116 5.241 -7.390 1.00 94.94 176 ARG A O 1
ATOM 1467 N N . GLU A 1 177 ? 19.800 3.727 -8.415 1.00 95.06 177 GLU A N 1
ATOM 1468 C CA . GLU A 1 177 ? 20.254 4.020 -9.776 1.00 95.06 177 GLU A CA 1
ATOM 1469 C C . GLU A 1 177 ? 19.897 5.455 -10.171 1.00 95.06 177 GLU A C 1
ATOM 1471 O O . GLU A 1 177 ? 20.791 6.200 -10.569 1.00 95.06 177 GLU A O 1
ATOM 1476 N N . VAL A 1 178 ? 18.655 5.888 -9.925 1.00 95.81 178 VAL A N 1
ATOM 1477 C CA . VAL A 1 178 ? 18.210 7.270 -10.182 1.00 95.81 178 VAL A CA 1
ATOM 1478 C C . VAL A 1 178 ? 19.018 8.282 -9.372 1.00 95.81 178 VAL A C 1
ATOM 1480 O O . VAL A 1 178 ? 19.431 9.315 -9.897 1.00 95.81 178 VAL A O 1
ATOM 1483 N N . SER A 1 179 ? 19.299 7.981 -8.099 1.00 92.75 179 SER A N 1
ATOM 1484 C CA . SER A 1 179 ? 20.141 8.848 -7.266 1.00 92.75 179 SER A CA 1
ATOM 1485 C C . SER A 1 179 ? 21.564 8.962 -7.828 1.00 92.75 179 SER A C 1
ATOM 1487 O O . SER A 1 179 ? 22.155 10.038 -7.806 1.00 92.75 179 SER A O 1
ATOM 1489 N N . SER A 1 180 ? 22.119 7.866 -8.357 1.00 93.81 180 SER A N 1
ATOM 1490 C CA . SER A 1 180 ? 23.469 7.841 -8.935 1.00 93.81 180 SER A CA 1
ATOM 1491 C C . SER A 1 180 ? 23.566 8.503 -10.313 1.00 93.81 180 SER A C 1
ATOM 1493 O O . SER A 1 180 ? 24.605 9.081 -10.630 1.00 93.81 180 SER A O 1
ATOM 1495 N N . SER A 1 181 ? 22.490 8.470 -11.107 1.00 94.50 181 SER A N 1
ATOM 1496 C CA . SER A 1 181 ? 22.398 9.137 -12.411 1.00 94.50 181 SER A CA 1
ATOM 1497 C C . SER A 1 181 ? 21.901 10.583 -12.320 1.00 94.50 181 SER A C 1
ATOM 1499 O O . SER A 1 181 ? 21.686 11.218 -13.349 1.00 94.50 181 SER A O 1
ATOM 1501 N N . GLN A 1 182 ? 21.721 11.118 -11.105 1.00 91.50 182 GLN A N 1
ATOM 1502 C CA . GLN A 1 182 ? 21.199 12.469 -10.863 1.00 91.50 182 GLN A CA 1
ATOM 1503 C C . GLN A 1 182 ? 19.839 12.716 -11.541 1.00 91.50 182 GLN A C 1
ATOM 1505 O O . GLN A 1 182 ? 19.565 13.812 -12.024 1.00 91.50 182 GLN A O 1
ATOM 1510 N N . GLY A 1 183 ? 18.979 11.695 -11.583 1.00 92.31 183 GLY A N 1
ATOM 1511 C CA . GLY A 1 183 ? 17.650 11.794 -12.189 1.00 92.31 183 GLY A CA 1
ATOM 1512 C C . GLY A 1 183 ? 17.587 11.489 -13.687 1.00 92.31 183 GLY A C 1
ATOM 1513 O O . GLY A 1 183 ? 16.487 11.481 -14.237 1.00 92.31 183 GLY A O 1
ATOM 1514 N N . ASP A 1 184 ? 18.711 11.212 -14.359 1.00 94.19 184 ASP A N 1
ATOM 1515 C CA . ASP A 1 184 ? 18.681 10.822 -15.772 1.00 94.19 184 ASP A CA 1
ATOM 1516 C C . ASP A 1 184 ? 18.169 9.387 -15.926 1.00 94.19 184 ASP A C 1
ATOM 1518 O O . ASP A 1 184 ? 18.904 8.419 -15.719 1.00 94.19 184 ASP A O 1
ATOM 1522 N N . MET A 1 185 ? 16.893 9.263 -16.294 1.00 94.25 185 MET A N 1
ATOM 1523 C CA . MET A 1 185 ? 16.225 7.985 -16.535 1.00 94.25 185 MET A CA 1
ATOM 1524 C C . MET A 1 185 ? 16.762 7.261 -17.773 1.00 94.25 185 MET A C 1
ATOM 1526 O O . MET A 1 185 ? 16.701 6.037 -17.813 1.00 94.25 185 MET A O 1
ATOM 1530 N N . ASN A 1 186 ? 17.326 7.967 -18.759 1.00 94.12 186 ASN A N 1
ATOM 1531 C CA . ASN A 1 186 ? 17.816 7.336 -19.991 1.00 94.12 186 ASN A CA 1
ATOM 1532 C C . ASN A 1 186 ? 19.132 6.573 -19.790 1.00 94.12 186 ASN A C 1
ATOM 1534 O O . ASN A 1 186 ? 19.503 5.743 -20.620 1.00 94.12 186 ASN A O 1
ATOM 1538 N N . ALA A 1 187 ? 19.840 6.855 -18.695 1.00 93.12 187 ALA A N 1
ATOM 1539 C CA . ALA A 1 187 ? 21.062 6.162 -18.306 1.00 93.12 187 ALA A CA 1
ATOM 1540 C C . ALA A 1 187 ? 20.801 4.832 -17.573 1.00 93.12 187 ALA A C 1
ATOM 1542 O O . ALA A 1 187 ? 21.747 4.091 -17.295 1.00 93.12 187 ALA A O 1
ATOM 1543 N N . LEU A 1 188 ? 19.543 4.530 -17.231 1.00 94.06 188 LEU A N 1
ATOM 1544 C CA . LEU A 1 188 ? 19.174 3.336 -16.477 1.00 94.06 188 LEU A CA 1
ATOM 1545 C C . LEU A 1 188 ? 18.947 2.129 -17.386 1.00 94.06 188 LEU A C 1
ATOM 1547 O O . LEU A 1 188 ? 18.558 2.247 -18.547 1.00 94.06 188 LEU A O 1
ATOM 1551 N N . ASN A 1 189 ? 19.137 0.937 -16.821 1.00 93.75 189 ASN A N 1
ATOM 1552 C CA . ASN A 1 189 ? 18.733 -0.296 -17.479 1.00 93.75 189 ASN A CA 1
ATOM 1553 C C . ASN A 1 189 ? 17.260 -0.605 -17.133 1.00 93.75 189 ASN A C 1
ATOM 1555 O O . ASN A 1 189 ? 16.995 -1.005 -16.000 1.00 93.75 189 ASN A O 1
ATOM 1559 N N . PRO A 1 190 ? 16.303 -0.503 -18.077 1.00 92.69 190 PRO A N 1
ATOM 1560 C CA . PRO A 1 190 ? 14.878 -0.719 -17.796 1.00 92.69 190 PRO A CA 1
ATOM 1561 C C . PRO A 1 190 ? 14.538 -2.128 -17.301 1.00 92.69 190 PRO A C 1
ATOM 1563 O O . PRO A 1 190 ? 13.477 -2.352 -16.714 1.00 92.69 190 PRO A O 1
ATOM 1566 N N . ASP A 1 191 ? 15.436 -3.087 -17.509 1.00 91.06 191 ASP A N 1
ATOM 1567 C CA . ASP A 1 191 ? 15.252 -4.460 -17.066 1.00 91.06 191 ASP A CA 1
ATOM 1568 C C . ASP A 1 191 ? 15.429 -4.625 -15.544 1.00 91.06 191 ASP A C 1
ATOM 1570 O O . ASP A 1 191 ? 15.013 -5.647 -14.988 1.00 91.06 191 ASP A O 1
ATOM 1574 N N . THR A 1 192 ? 16.030 -3.654 -14.842 1.00 91.44 192 THR A N 1
ATOM 1575 C CA . THR A 1 192 ? 16.218 -3.706 -13.376 1.00 91.44 192 THR A CA 1
ATOM 1576 C C . THR A 1 192 ? 14.940 -3.371 -12.599 1.00 91.44 192 THR A C 1
ATOM 1578 O O . THR A 1 192 ? 14.851 -3.705 -11.416 1.00 91.44 192 THR A O 1
ATOM 1581 N N . PHE A 1 193 ? 13.941 -2.782 -13.271 1.00 95.44 193 PHE A N 1
ATOM 1582 C CA . PHE A 1 193 ? 12.622 -2.424 -12.736 1.00 95.44 193 PHE A CA 1
ATOM 1583 C C . PHE A 1 193 ? 11.473 -2.828 -13.684 1.00 95.44 193 PHE A C 1
ATOM 1585 O O . PHE A 1 193 ? 10.483 -2.114 -13.878 1.00 95.44 193 PHE A O 1
ATOM 1592 N N . ARG A 1 194 ? 11.611 -3.998 -14.321 1.00 96.12 194 ARG A N 1
ATOM 1593 C CA . ARG A 1 194 ? 10.667 -4.510 -15.327 1.00 96.12 194 ARG A CA 1
ATOM 1594 C C . ARG A 1 194 ? 9.256 -4.723 -14.774 1.00 96.12 194 ARG A C 1
ATOM 1596 O O . ARG A 1 194 ? 8.290 -4.571 -15.518 1.00 96.12 194 ARG A O 1
ATOM 1603 N N . ILE A 1 195 ? 9.115 -5.079 -13.495 1.00 96.94 195 ILE A N 1
ATOM 1604 C CA . ILE A 1 195 ? 7.810 -5.296 -12.861 1.00 96.94 195 ILE A CA 1
ATOM 1605 C C . ILE A 1 195 ? 7.122 -3.958 -12.592 1.00 96.94 195 ILE A C 1
ATOM 1607 O O . ILE A 1 195 ? 5.921 -3.838 -12.828 1.00 96.94 195 ILE A O 1
ATOM 1611 N N . LEU A 1 196 ? 7.860 -2.920 -12.201 1.00 97.38 196 LEU A N 1
ATOM 1612 C CA . LEU A 1 196 ? 7.328 -1.555 -12.169 1.00 97.38 196 LEU A CA 1
ATOM 1613 C C . LEU A 1 196 ? 6.870 -1.103 -13.567 1.00 97.38 196 LEU A C 1
ATOM 1615 O O . LEU A 1 196 ? 5.763 -0.578 -13.714 1.00 97.38 196 LEU A O 1
ATOM 1619 N N . ASN A 1 197 ? 7.645 -1.380 -14.616 1.00 97.12 197 ASN A N 1
ATOM 1620 C CA . ASN A 1 197 ? 7.243 -1.068 -15.994 1.00 97.12 197 ASN A CA 1
ATOM 1621 C C . ASN A 1 197 ? 5.972 -1.825 -16.420 1.00 97.12 197 ASN A C 1
ATOM 1623 O O . ASN A 1 197 ? 5.064 -1.229 -17.002 1.00 97.12 197 ASN A O 1
ATOM 1627 N N . MET A 1 198 ? 5.870 -3.103 -16.041 1.00 96.44 198 MET A N 1
ATOM 1628 C CA . MET A 1 198 ? 4.698 -3.965 -16.238 1.00 96.44 198 MET A CA 1
ATOM 1629 C C . MET A 1 198 ? 3.438 -3.431 -15.540 1.00 96.44 198 MET A C 1
ATOM 1631 O O . MET A 1 198 ? 2.328 -3.637 -16.021 1.00 96.44 198 MET A O 1
ATOM 1635 N N . LEU A 1 199 ? 3.586 -2.722 -14.417 1.00 96.38 199 LEU A N 1
ATOM 1636 C CA . LEU A 1 199 ? 2.477 -2.086 -13.699 1.00 96.38 199 LEU A CA 1
ATOM 1637 C C . LEU A 1 199 ? 2.081 -0.715 -14.273 1.00 96.38 199 LEU A C 1
ATOM 1639 O O . LEU A 1 199 ? 1.281 -0.019 -13.650 1.00 96.38 199 LEU A O 1
ATOM 1643 N N . ASN A 1 200 ? 2.606 -0.337 -15.443 1.00 96.69 200 ASN A N 1
ATOM 1644 C CA . ASN A 1 200 ? 2.384 0.959 -16.085 1.00 96.69 200 ASN A CA 1
ATOM 1645 C C . ASN A 1 200 ? 2.817 2.152 -15.201 1.00 96.69 200 ASN A C 1
ATOM 1647 O O . ASN A 1 200 ? 2.119 3.164 -15.100 1.00 96.69 200 ASN A O 1
ATOM 1651 N N . THR A 1 201 ? 3.961 2.019 -14.513 1.00 97.75 201 THR A N 1
ATOM 1652 C CA . THR A 1 201 ? 4.544 3.107 -13.705 1.00 97.75 201 THR A CA 1
ATOM 1653 C C . THR A 1 201 ? 5.103 4.195 -14.614 1.00 97.75 201 THR A C 1
ATOM 1655 O O . THR A 1 201 ? 6.208 4.035 -15.125 1.00 97.75 201 THR A O 1
ATOM 1658 N N . LYS A 1 202 ? 4.388 5.306 -14.801 1.00 97.62 202 LYS A N 1
ATOM 1659 C CA . LYS A 1 202 ? 4.856 6.411 -15.651 1.00 97.62 202 LYS A CA 1
ATOM 1660 C C . LYS A 1 202 ? 5.550 7.515 -14.866 1.00 97.62 202 LYS A C 1
ATOM 1662 O O . LYS A 1 202 ? 6.516 8.076 -15.360 1.00 97.62 202 LYS A O 1
ATOM 1667 N N . TYR A 1 203 ? 5.099 7.814 -13.651 1.00 98.12 203 TYR A N 1
ATOM 1668 C CA . TYR A 1 203 ? 5.696 8.879 -12.842 1.00 98.12 203 TYR A CA 1
ATOM 1669 C C . TYR A 1 203 ? 6.281 8.338 -11.545 1.00 98.12 203 TYR A C 1
ATOM 1671 O O . TYR A 1 203 ? 5.664 7.525 -10.853 1.00 98.12 203 TYR A O 1
ATOM 1679 N N . LEU A 1 204 ? 7.469 8.828 -11.213 1.00 97.94 204 LEU A N 1
ATOM 1680 C CA . LEU A 1 204 ? 8.187 8.557 -9.978 1.00 97.94 204 LEU A CA 1
ATOM 1681 C C . LEU A 1 204 ? 8.278 9.863 -9.186 1.00 97.94 204 LEU A C 1
ATOM 1683 O O . LEU A 1 204 ? 8.684 10.882 -9.734 1.00 97.94 204 LEU A O 1
ATOM 1687 N N . ILE A 1 205 ? 7.917 9.848 -7.908 1.00 97.50 205 ILE A N 1
ATOM 1688 C CA . ILE A 1 205 ? 8.018 11.018 -7.028 1.00 97.50 205 ILE A CA 1
ATOM 1689 C C . ILE A 1 205 ? 9.153 10.769 -6.041 1.00 97.50 205 ILE A C 1
ATOM 1691 O O . ILE A 1 205 ? 9.054 9.869 -5.212 1.00 97.50 205 ILE A O 1
ATOM 1695 N N . PHE A 1 206 ? 10.217 11.562 -6.116 1.00 96.75 206 PHE A N 1
ATOM 1696 C CA . PHE A 1 206 ? 11.365 11.487 -5.213 1.00 96.75 206 PHE A CA 1
ATOM 1697 C C . PHE A 1 206 ? 11.304 12.570 -4.128 1.00 96.75 206 PHE A C 1
ATOM 1699 O O . PHE A 1 206 ? 10.736 13.641 -4.366 1.00 96.75 206 PHE A O 1
ATOM 1706 N N . PRO A 1 207 ? 11.877 12.325 -2.935 1.00 95.12 207 PRO A N 1
ATOM 1707 C CA . PRO A 1 207 ? 12.042 13.374 -1.935 1.00 95.12 207 PRO A CA 1
ATOM 1708 C C . PRO A 1 207 ? 13.015 14.447 -2.448 1.00 95.12 207 PRO A C 1
ATOM 1710 O O . PRO A 1 207 ? 14.070 14.126 -2.995 1.00 95.12 207 PRO A O 1
ATOM 1713 N N . GLY A 1 208 ? 12.646 15.717 -2.286 1.00 91.31 208 GLY A N 1
ATOM 1714 C CA . GLY A 1 208 ? 13.489 16.876 -2.579 1.00 91.31 208 GLY A CA 1
ATOM 1715 C C . GLY A 1 208 ? 13.994 17.555 -1.304 1.00 91.31 208 GLY A C 1
ATOM 1716 O O . GLY A 1 208 ? 14.033 16.958 -0.229 1.00 91.31 208 GLY A O 1
ATOM 1717 N N . GLU A 1 209 ? 14.384 18.826 -1.417 1.00 88.69 209 GLU A N 1
ATOM 1718 C CA . GLU A 1 209 ? 14.755 19.632 -0.250 1.00 88.69 209 GLU A CA 1
ATOM 1719 C C . GLU A 1 209 ? 13.526 20.003 0.596 1.00 88.69 209 GLU A C 1
ATOM 1721 O O . GLU A 1 209 ? 12.533 20.537 0.090 1.00 88.69 209 GLU A O 1
ATOM 1726 N N . GLY A 1 210 ? 13.614 19.766 1.908 1.00 86.81 210 GLY A N 1
ATOM 1727 C CA . GLY A 1 210 ? 12.527 20.042 2.848 1.00 86.81 210 GLY A CA 1
ATOM 1728 C C . GLY A 1 210 ? 11.311 19.146 2.600 1.00 86.81 210 GLY A C 1
ATOM 1729 O O . GLY A 1 210 ? 11.439 17.929 2.536 1.00 86.81 210 GLY A O 1
ATOM 1730 N N . GLU A 1 211 ? 10.131 19.756 2.473 1.00 83.75 211 GLU A N 1
ATOM 1731 C CA . GLU A 1 211 ? 8.870 19.058 2.165 1.00 83.75 211 GLU A CA 1
ATOM 1732 C C . GLU A 1 211 ? 8.578 18.982 0.655 1.00 83.75 211 GLU A C 1
ATOM 1734 O O . GLU A 1 211 ? 7.531 18.481 0.240 1.00 83.75 211 GLU A O 1
ATOM 1739 N N . ASN A 1 212 ? 9.484 19.486 -0.190 1.00 90.12 212 ASN A N 1
ATOM 1740 C CA . ASN A 1 212 ? 9.299 19.432 -1.634 1.00 90.12 212 ASN A CA 1
ATOM 1741 C C . ASN A 1 212 ? 9.558 18.025 -2.172 1.00 90.12 212 ASN A C 1
ATOM 1743 O O . ASN A 1 212 ? 10.321 17.235 -1.615 1.00 90.12 212 ASN A O 1
ATOM 1747 N N . THR A 1 213 ? 8.947 17.730 -3.313 1.00 95.50 213 THR A N 1
ATOM 1748 C CA . THR A 1 213 ? 9.143 16.478 -4.039 1.00 95.50 213 THR A CA 1
ATOM 1749 C C . THR A 1 213 ? 9.519 16.760 -5.486 1.00 95.50 213 THR A C 1
ATOM 1751 O O . THR A 1 213 ? 9.264 17.848 -6.000 1.00 95.50 213 THR A O 1
ATOM 1754 N N . ILE A 1 214 ? 10.166 15.791 -6.128 1.00 95.44 214 ILE A N 1
ATOM 1755 C CA . ILE A 1 214 ? 10.677 15.903 -7.494 1.00 95.44 214 ILE A CA 1
ATOM 1756 C C . ILE A 1 214 ? 9.982 14.834 -8.348 1.00 95.44 214 ILE A C 1
ATOM 1758 O O . ILE A 1 214 ? 10.182 13.644 -8.086 1.00 95.44 214 ILE A O 1
ATOM 1762 N N . PRO A 1 215 ? 9.165 15.214 -9.348 1.00 96.62 215 PRO A N 1
ATOM 1763 C CA . PRO A 1 215 ? 8.612 14.265 -10.303 1.00 96.62 215 PRO A CA 1
ATOM 1764 C C . PRO A 1 215 ? 9.650 13.891 -11.364 1.00 96.62 215 PRO A C 1
ATOM 1766 O O . PRO A 1 215 ? 10.298 14.763 -11.938 1.00 96.62 215 PRO A O 1
ATOM 1769 N N . LEU A 1 216 ? 9.747 12.602 -11.681 1.00 97.25 216 LEU A N 1
ATOM 1770 C CA . LEU A 1 216 ? 10.481 12.075 -12.829 1.00 97.25 216 LEU A CA 1
ATOM 1771 C C . LEU A 1 216 ? 9.548 11.221 -13.688 1.00 97.25 216 LEU A C 1
ATOM 1773 O O . LEU A 1 216 ? 8.735 10.456 -13.166 1.00 97.25 216 LEU A O 1
ATOM 1777 N N . GLU A 1 217 ? 9.672 11.344 -15.005 1.00 97.25 217 GLU A N 1
ATOM 1778 C CA . GLU A 1 217 ? 8.957 10.495 -15.956 1.00 97.25 217 GLU A CA 1
ATOM 1779 C C . GLU A 1 217 ? 9.779 9.240 -16.257 1.00 97.25 217 GLU A C 1
ATOM 1781 O O . GLU A 1 217 ? 10.968 9.313 -16.560 1.00 97.25 217 GLU A O 1
ATOM 1786 N N . ASN A 1 218 ? 9.136 8.081 -16.183 1.00 97.31 218 ASN A N 1
ATOM 1787 C CA . ASN A 1 218 ? 9.678 6.800 -16.590 1.00 97.31 218 ASN A CA 1
ATOM 1788 C C . ASN A 1 218 ? 9.296 6.521 -18.055 1.00 97.31 218 ASN A C 1
ATOM 1790 O O . ASN A 1 218 ? 8.145 6.151 -18.317 1.00 97.31 218 ASN A O 1
ATOM 1794 N N . PRO A 1 219 ? 10.239 6.628 -19.010 1.00 96.00 219 PRO A N 1
ATOM 1795 C CA . PRO A 1 219 ? 9.951 6.414 -20.427 1.00 96.00 219 PRO A CA 1
ATOM 1796 C C . PRO A 1 219 ? 9.745 4.932 -20.785 1.00 96.00 219 PRO A C 1
ATOM 1798 O O . PRO A 1 219 ? 9.416 4.618 -21.927 1.00 96.00 219 PRO A O 1
ATOM 1801 N N . TYR A 1 220 ? 9.946 4.012 -19.835 1.00 96.56 220 TYR A N 1
ATOM 1802 C CA . TYR A 1 220 ? 9.937 2.566 -20.071 1.00 96.56 220 TYR A CA 1
ATOM 1803 C C . TYR A 1 220 ? 8.650 1.865 -19.620 1.00 96.56 220 TYR A C 1
ATOM 1805 O O . TYR A 1 220 ? 8.592 0.634 -19.637 1.00 96.56 220 TYR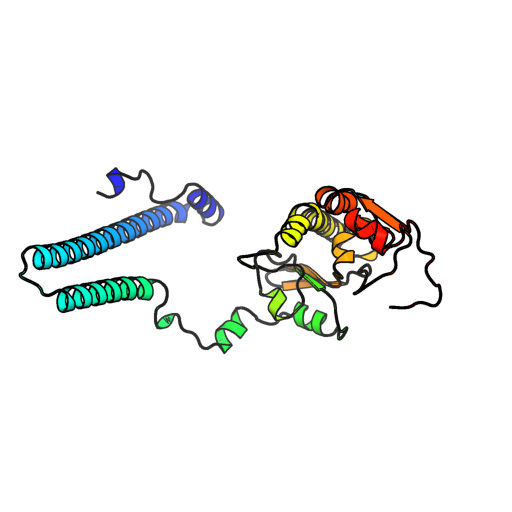 A O 1
ATOM 1813 N N . ALA A 1 221 ? 7.620 2.612 -19.211 1.00 95.81 221 ALA A N 1
ATOM 1814 C CA . ALA A 1 221 ? 6.324 2.043 -18.851 1.00 95.81 221 ALA A CA 1
ATOM 1815 C C . ALA A 1 221 ? 5.724 1.252 -20.028 1.00 95.81 221 ALA A C 1
ATOM 1817 O O . ALA A 1 221 ? 5.682 1.739 -21.156 1.00 95.81 221 ALA A O 1
ATOM 1818 N N . TYR A 1 222 ? 5.230 0.035 -19.777 1.00 94.38 222 TYR A N 1
ATOM 1819 C CA . TYR A 1 222 ? 4.721 -0.832 -20.852 1.00 94.38 222 TYR A CA 1
ATOM 1820 C C . TYR A 1 222 ? 3.331 -0.427 -21.362 1.00 94.38 222 TYR A C 1
ATOM 1822 O O . TYR A 1 222 ? 2.855 -0.980 -22.352 1.00 94.38 222 TYR A O 1
ATOM 1830 N N . GLY A 1 223 ? 2.671 0.527 -20.702 1.00 92.38 223 GLY A N 1
ATOM 1831 C CA . GLY A 1 223 ? 1.294 0.898 -20.995 1.00 92.38 223 GLY A CA 1
ATOM 1832 C C . GLY A 1 223 ? 0.281 -0.068 -20.379 1.00 92.38 223 GLY A C 1
ATOM 1833 O O . GLY A 1 223 ? 0.591 -0.872 -19.500 1.00 92.38 223 GLY A O 1
ATOM 1834 N N . ASN A 1 224 ? -0.967 0.034 -20.832 1.00 90.38 224 ASN A N 1
ATOM 1835 C CA . ASN A 1 224 ? -2.088 -0.722 -20.261 1.00 90.38 224 ASN A CA 1
ATOM 1836 C C . ASN A 1 224 ? -2.138 -2.181 -20.719 1.00 90.38 224 ASN A C 1
ATOM 1838 O O . ASN A 1 224 ? -2.678 -3.033 -20.015 1.00 90.38 224 ASN A O 1
ATOM 1842 N N . ALA A 1 225 ? -1.596 -2.455 -21.901 1.00 91.19 225 ALA A N 1
ATOM 1843 C CA . ALA A 1 225 ? -1.419 -3.785 -22.449 1.00 91.19 225 ALA A CA 1
ATOM 1844 C C . ALA A 1 225 ? -0.285 -3.749 -23.476 1.00 91.19 225 ALA A C 1
ATOM 1846 O O . ALA A 1 225 ? -0.018 -2.718 -24.091 1.00 91.19 225 ALA A O 1
ATOM 1847 N N . TRP A 1 226 ? 0.365 -4.889 -23.672 1.00 91.12 226 TRP A N 1
ATOM 1848 C CA . TRP A 1 226 ? 1.414 -5.067 -24.667 1.00 91.12 226 TRP A CA 1
ATOM 1849 C C . TRP A 1 226 ? 1.340 -6.482 -25.241 1.00 91.12 226 TRP A C 1
ATOM 1851 O O . TRP A 1 226 ? 0.791 -7.401 -24.628 1.00 91.12 226 TRP A O 1
ATOM 1861 N N . PHE A 1 227 ? 1.891 -6.655 -26.438 1.00 90.88 227 PHE A N 1
ATOM 1862 C CA . PHE A 1 227 ? 2.049 -7.972 -27.047 1.00 90.88 227 PHE A CA 1
ATOM 1863 C C . PHE A 1 227 ? 3.305 -8.664 -26.518 1.00 90.88 227 PHE A C 1
ATOM 1865 O O . PHE A 1 227 ? 4.292 -8.001 -26.211 1.00 90.88 227 PHE A O 1
ATOM 1872 N N . VAL A 1 228 ? 3.270 -9.995 -26.471 1.00 92.00 228 VAL A N 1
ATOM 1873 C CA . VAL A 1 228 ? 4.408 -10.853 -26.121 1.00 92.00 228 VAL A CA 1
ATOM 1874 C C . VAL A 1 228 ? 4.708 -11.815 -27.267 1.00 92.00 228 VAL A C 1
ATOM 1876 O O . VAL A 1 228 ? 3.811 -12.172 -28.030 1.00 92.00 228 VAL A O 1
ATOM 1879 N N . ASP A 1 229 ? 5.956 -12.261 -27.356 1.00 91.94 229 ASP A N 1
ATOM 1880 C CA . ASP A 1 229 ? 6.428 -13.186 -28.389 1.00 91.94 229 ASP A CA 1
ATOM 1881 C C . ASP A 1 229 ? 6.335 -14.649 -27.928 1.00 91.94 229 ASP A C 1
ATOM 1883 O O . ASP A 1 229 ? 6.177 -15.559 -28.739 1.00 91.94 229 ASP A O 1
ATOM 1887 N N . ASN A 1 230 ? 6.443 -14.891 -26.617 1.00 94.50 230 ASN A N 1
ATOM 1888 C CA . ASN A 1 230 ? 6.564 -16.230 -26.043 1.00 94.50 230 ASN A CA 1
ATOM 1889 C C . ASN A 1 230 ? 5.570 -16.464 -24.903 1.00 94.50 230 ASN A C 1
ATOM 1891 O O . ASN A 1 230 ? 5.190 -15.542 -24.178 1.00 94.50 230 ASN A O 1
ATOM 1895 N N . ILE A 1 231 ? 5.206 -17.729 -24.704 1.00 95.19 231 ILE A N 1
ATOM 1896 C CA . ILE A 1 231 ? 4.426 -18.192 -23.556 1.00 95.19 231 ILE A CA 1
ATOM 1897 C C . ILE A 1 231 ? 5.254 -19.230 -22.798 1.00 95.19 231 ILE A C 1
ATOM 1899 O O . ILE A 1 231 ? 5.630 -20.265 -23.351 1.00 95.19 231 ILE A O 1
ATOM 1903 N N . ALA A 1 232 ? 5.518 -18.955 -21.524 1.00 96.06 232 ALA A N 1
ATOM 1904 C CA . ALA A 1 232 ? 6.132 -19.885 -20.591 1.00 96.06 232 ALA A CA 1
ATOM 1905 C C . ALA A 1 232 ? 5.040 -20.533 -19.731 1.00 96.06 232 ALA A C 1
ATOM 1907 O O . ALA A 1 232 ? 4.387 -19.855 -18.937 1.00 96.06 232 ALA A O 1
ATOM 1908 N N . TYR A 1 233 ? 4.842 -21.843 -19.890 1.00 96.88 233 TYR A N 1
ATOM 1909 C CA . TYR A 1 233 ? 3.934 -22.603 -19.032 1.00 96.88 233 TYR A CA 1
ATOM 1910 C C . TYR A 1 233 ? 4.643 -23.046 -17.756 1.00 96.88 233 TYR A C 1
ATOM 1912 O O . TYR A 1 233 ? 5.767 -23.541 -17.827 1.00 96.88 233 TYR A O 1
ATOM 1920 N N . VAL A 1 234 ? 3.973 -22.894 -16.618 1.00 97.31 234 VAL A N 1
ATOM 1921 C CA . VAL A 1 234 ? 4.487 -23.270 -15.292 1.00 97.31 234 VAL A CA 1
ATOM 1922 C C . VAL A 1 234 ? 3.469 -24.110 -14.531 1.00 97.31 234 VAL A C 1
ATOM 1924 O O . VAL A 1 234 ? 2.267 -24.020 -14.789 1.00 97.31 234 VAL A O 1
ATOM 1927 N N . ASP A 1 235 ? 3.929 -24.930 -13.591 1.00 97.19 235 ASP A N 1
ATOM 1928 C CA . ASP A 1 235 ? 3.083 -25.970 -13.000 1.00 97.19 235 ASP A CA 1
ATOM 1929 C C . ASP A 1 235 ? 2.157 -25.443 -11.895 1.00 97.19 235 ASP A C 1
ATOM 1931 O O . ASP A 1 235 ? 1.149 -26.075 -11.569 1.00 97.19 235 ASP A O 1
ATOM 1935 N N . ASN A 1 236 ? 2.486 -24.299 -11.286 1.00 95.44 236 ASN A N 1
ATOM 1936 C CA . ASN A 1 236 ? 1.735 -23.739 -10.163 1.00 95.44 236 ASN A CA 1
ATOM 1937 C C . ASN A 1 236 ? 2.004 -22.238 -9.936 1.00 95.44 236 ASN A C 1
ATOM 1939 O O . ASN A 1 236 ? 2.937 -21.651 -10.478 1.00 95.44 236 ASN A O 1
ATOM 1943 N N . ALA A 1 237 ? 1.211 -21.631 -9.049 1.00 93.69 237 ALA A N 1
ATOM 1944 C CA . ALA A 1 237 ? 1.282 -20.204 -8.724 1.00 93.69 237 ALA A CA 1
ATOM 1945 C C . ALA A 1 237 ? 2.625 -19.739 -8.116 1.00 93.69 237 ALA A C 1
ATOM 1947 O O . ALA A 1 237 ? 2.971 -18.567 -8.256 1.00 93.69 237 ALA A O 1
ATOM 1948 N N . ASN A 1 238 ? 3.385 -20.616 -7.442 1.00 94.88 238 ASN A N 1
ATOM 1949 C CA . ASN A 1 238 ? 4.708 -20.233 -6.931 1.00 94.88 238 ASN A CA 1
ATOM 1950 C C . ASN A 1 238 ? 5.693 -20.060 -8.089 1.00 94.88 238 ASN A C 1
ATOM 1952 O O . ASN A 1 238 ? 6.440 -19.089 -8.123 1.00 94.88 238 ASN A O 1
ATOM 1956 N N . GLU A 1 239 ? 5.648 -20.962 -9.066 1.00 96.56 239 GLU A N 1
ATOM 1957 C CA . GLU A 1 239 ? 6.458 -20.840 -10.276 1.00 96.56 239 GLU A CA 1
ATOM 1958 C C . GLU A 1 239 ? 6.026 -19.654 -11.146 1.00 96.56 239 GLU A C 1
ATOM 1960 O O . GLU A 1 239 ? 6.888 -19.017 -11.745 1.00 96.56 239 GLU A O 1
ATOM 1965 N N . GLU A 1 240 ? 4.733 -19.294 -11.171 1.00 95.19 240 GLU A N 1
ATOM 1966 C CA . GLU A 1 240 ? 4.264 -18.083 -11.868 1.00 95.19 240 GLU A CA 1
ATOM 1967 C C . GLU A 1 240 ? 4.955 -16.827 -11.339 1.00 95.19 240 GLU A C 1
ATOM 1969 O O . GLU A 1 240 ? 5.524 -16.048 -12.108 1.00 95.19 240 GLU A O 1
ATOM 1974 N N . ILE A 1 241 ? 4.924 -16.632 -10.016 1.00 95.69 241 ILE A N 1
ATOM 1975 C CA . ILE A 1 241 ? 5.552 -15.461 -9.411 1.00 95.69 241 ILE A CA 1
ATOM 1976 C C . ILE A 1 241 ? 7.077 -15.562 -9.462 1.00 95.69 241 ILE A C 1
ATOM 1978 O O . ILE A 1 241 ? 7.736 -14.539 -9.606 1.00 95.69 241 ILE A O 1
ATOM 1982 N N . ASP A 1 242 ? 7.663 -16.758 -9.399 1.00 96.12 242 ASP A N 1
ATOM 1983 C CA . ASP A 1 242 ? 9.117 -16.921 -9.462 1.00 96.12 242 ASP A CA 1
ATOM 1984 C C . ASP A 1 242 ? 9.708 -16.724 -10.850 1.00 96.12 242 ASP A C 1
ATOM 1986 O O . ASP A 1 242 ? 10.814 -16.188 -10.961 1.00 96.12 242 ASP A O 1
ATOM 1990 N N . ALA A 1 243 ? 8.966 -17.062 -11.902 1.00 96.19 243 ALA A N 1
ATOM 1991 C CA . ALA A 1 243 ? 9.379 -16.819 -13.278 1.00 96.19 243 ALA A CA 1
ATOM 1992 C C . ALA A 1 243 ? 9.638 -15.327 -13.547 1.00 96.19 243 ALA A C 1
ATOM 1994 O O . ALA A 1 243 ? 10.532 -14.987 -14.323 1.00 96.19 243 ALA A O 1
ATOM 1995 N N . LEU A 1 244 ? 8.934 -14.423 -12.855 1.00 94.81 244 LEU A N 1
ATOM 1996 C CA . LEU A 1 244 ? 9.134 -12.974 -12.978 1.00 94.81 244 LEU A CA 1
ATOM 1997 C C . LEU A 1 244 ? 10.544 -12.503 -12.572 1.00 94.81 244 LEU A C 1
ATOM 1999 O O . LEU A 1 244 ? 10.947 -11.416 -12.975 1.00 94.81 244 LEU A O 1
ATOM 2003 N N . ASN A 1 245 ? 11.325 -13.320 -11.850 1.00 92.31 245 ASN A N 1
ATOM 2004 C CA . ASN A 1 245 ? 12.728 -13.013 -11.545 1.00 92.31 245 ASN A CA 1
ATOM 2005 C C . ASN A 1 245 ? 13.642 -13.064 -12.779 1.00 92.31 245 ASN A C 1
ATOM 2007 O O . ASN A 1 245 ? 14.712 -12.456 -12.775 1.00 92.31 245 ASN A O 1
ATOM 2011 N N . THR A 1 246 ? 13.278 -13.852 -13.793 1.00 92.25 246 THR A N 1
ATOM 2012 C CA . THR A 1 246 ? 14.161 -14.181 -14.923 1.00 92.25 246 THR A CA 1
ATOM 2013 C C . THR A 1 246 ? 13.570 -13.784 -16.265 1.00 92.25 246 THR A C 1
ATOM 2015 O O . THR A 1 246 ? 14.313 -13.394 -17.168 1.00 92.25 246 THR A O 1
ATOM 2018 N N . ILE A 1 247 ? 12.247 -13.856 -16.414 1.00 94.12 247 ILE A N 1
ATOM 2019 C CA . ILE A 1 247 ? 11.584 -13.530 -17.671 1.00 94.12 247 ILE A CA 1
ATOM 2020 C C . ILE A 1 247 ? 11.478 -12.013 -17.886 1.00 94.12 247 ILE A C 1
ATOM 2022 O O . ILE A 1 247 ? 11.620 -11.198 -16.972 1.00 94.12 247 ILE A O 1
ATOM 2026 N N . PHE A 1 248 ? 11.232 -11.620 -19.134 1.00 94.69 248 PHE A N 1
ATOM 2027 C CA . PHE A 1 248 ? 10.970 -10.235 -19.523 1.00 94.69 248 PHE A CA 1
ATOM 2028 C C . PHE A 1 248 ? 9.485 -10.129 -19.876 1.00 94.69 248 PHE A C 1
ATOM 2030 O O . PHE A 1 248 ? 9.104 -10.615 -20.945 1.00 94.69 248 PHE A O 1
ATOM 2037 N N . PRO A 1 249 ? 8.633 -9.527 -19.023 1.00 95.12 249 PRO A N 1
ATOM 2038 C CA . PRO A 1 249 ? 7.186 -9.518 -19.247 1.00 95.12 249 PRO A CA 1
ATOM 2039 C C . PRO A 1 249 ? 6.777 -8.854 -20.564 1.00 95.12 249 PRO A C 1
ATOM 2041 O O . PRO A 1 249 ? 5.773 -9.242 -21.148 1.00 95.12 249 PRO A O 1
ATOM 2044 N N . ALA A 1 250 ? 7.587 -7.922 -21.080 1.00 92.56 250 ALA A N 1
ATOM 2045 C CA . ALA A 1 250 ? 7.400 -7.310 -22.397 1.00 92.56 250 ALA A CA 1
ATOM 2046 C C . ALA A 1 250 ? 7.504 -8.296 -23.580 1.00 92.56 250 ALA A C 1
ATOM 2048 O O . ALA A 1 250 ? 7.102 -7.956 -24.686 1.00 92.56 250 ALA A O 1
ATOM 2049 N N . ARG A 1 251 ? 8.074 -9.493 -23.379 1.00 93.12 251 ARG A N 1
ATOM 2050 C CA . ARG A 1 251 ? 8.308 -10.499 -24.434 1.00 93.12 251 ARG A CA 1
ATOM 2051 C C . ARG A 1 251 ? 7.748 -11.876 -24.109 1.00 93.12 251 ARG A C 1
ATOM 2053 O O . ARG A 1 251 ? 7.519 -12.657 -25.029 1.00 93.12 251 ARG A O 1
ATOM 2060 N N . THR A 1 252 ? 7.538 -12.186 -22.833 1.00 95.00 252 THR A N 1
ATOM 2061 C CA . THR A 1 252 ? 7.103 -13.512 -22.392 1.00 95.00 252 THR A CA 1
ATOM 2062 C C . THR A 1 252 ? 5.958 -13.394 -21.398 1.00 95.00 252 THR A C 1
ATOM 2064 O O . THR A 1 252 ? 6.118 -12.785 -20.343 1.00 95.00 252 THR A O 1
ATOM 2067 N N . ALA A 1 253 ? 4.826 -14.027 -21.705 1.00 94.88 253 ALA A N 1
ATOM 2068 C CA . ALA A 1 253 ? 3.757 -14.249 -20.737 1.00 94.88 253 ALA A CA 1
ATOM 2069 C C . ALA A 1 253 ? 4.007 -15.548 -19.962 1.00 94.88 253 ALA A C 1
ATOM 2071 O O . ALA A 1 253 ? 4.388 -16.560 -20.549 1.00 94.88 253 ALA A O 1
ATOM 2072 N N . VAL A 1 254 ? 3.764 -15.528 -18.653 1.00 95.81 254 VAL A N 1
ATOM 2073 C CA . VAL A 1 254 ? 3.794 -16.726 -17.802 1.00 95.81 254 VAL A CA 1
ATOM 2074 C C . VAL A 1 254 ? 2.364 -17.195 -17.582 1.00 95.81 254 VAL A C 1
ATOM 2076 O O . VAL A 1 254 ? 1.492 -16.381 -17.280 1.00 95.81 254 VAL A O 1
ATOM 2079 N N . VAL A 1 255 ? 2.117 -18.487 -17.779 1.00 95.81 255 VAL A N 1
ATOM 2080 C CA . VAL A 1 255 ? 0.772 -19.066 -17.752 1.00 95.81 255 VAL A CA 1
ATOM 2081 C C . VAL A 1 255 ? 0.775 -20.370 -16.958 1.00 95.81 255 VAL A C 1
ATOM 2083 O O . VAL A 1 255 ? 1.494 -21.305 -17.300 1.00 95.81 255 VAL A O 1
ATOM 2086 N N . ASP A 1 256 ? -0.070 -20.472 -15.934 1.00 96.25 256 ASP A N 1
ATOM 2087 C CA . ASP A 1 256 ? -0.321 -21.740 -15.244 1.00 96.25 256 ASP A CA 1
ATOM 2088 C C . ASP A 1 256 ? -0.789 -22.844 -16.213 1.00 96.25 256 ASP A C 1
ATOM 2090 O O . ASP A 1 256 ? -1.655 -22.629 -17.071 1.00 96.25 256 ASP A O 1
ATOM 2094 N N . MET A 1 257 ? -0.255 -24.055 -16.038 1.00 96.12 257 MET A N 1
ATOM 2095 C CA . MET A 1 257 ? -0.543 -25.241 -16.849 1.00 96.12 257 MET A CA 1
ATOM 2096 C C . MET A 1 257 ? -2.049 -25.514 -17.003 1.00 96.12 257 MET A C 1
ATOM 2098 O O . MET A 1 257 ? -2.486 -25.986 -18.053 1.00 96.12 257 MET A O 1
ATOM 2102 N N . ARG A 1 258 ? -2.873 -25.148 -16.011 1.00 96.38 258 ARG A N 1
ATOM 2103 C CA . ARG A 1 258 ? -4.343 -25.277 -16.054 1.00 96.38 258 ARG A CA 1
ATOM 2104 C C . ARG A 1 258 ? -5.000 -24.479 -17.184 1.00 96.38 258 ARG A C 1
ATOM 2106 O O . ARG A 1 258 ? -6.145 -24.759 -17.537 1.00 96.38 258 ARG A O 1
ATOM 2113 N N . PHE A 1 259 ? -4.318 -23.480 -17.743 1.00 95.56 259 PHE A N 1
ATOM 2114 C CA . PHE A 1 259 ? -4.813 -22.669 -18.859 1.00 95.56 259 PHE A CA 1
ATOM 2115 C C . PHE A 1 259 ? -4.209 -23.048 -20.214 1.00 95.56 259 PHE A C 1
ATOM 2117 O O . PHE A 1 259 ? -4.605 -22.471 -21.226 1.00 95.56 259 PHE A O 1
ATOM 2124 N N . LYS A 1 260 ? -3.312 -24.039 -20.268 1.00 94.75 260 LYS A N 1
ATOM 2125 C CA . LYS A 1 260 ? -2.627 -24.448 -21.501 1.00 94.75 260 LYS A CA 1
ATOM 2126 C C . LYS A 1 260 ? -3.584 -24.846 -22.621 1.00 94.75 260 LYS A C 1
ATOM 2128 O O . LYS A 1 260 ? -3.419 -24.398 -23.755 1.00 94.75 260 LYS A O 1
ATOM 2133 N N . ASP A 1 261 ? -4.621 -25.611 -22.294 1.00 95.12 261 ASP A N 1
ATOM 2134 C CA . ASP A 1 261 ? -5.609 -26.059 -23.280 1.00 95.12 261 ASP A CA 1
ATOM 2135 C C . ASP A 1 261 ? -6.430 -24.890 -23.839 1.00 95.12 261 ASP A C 1
ATOM 2137 O O . ASP A 1 261 ? -6.773 -24.884 -25.018 1.00 95.12 261 ASP A O 1
ATOM 2141 N N . LYS A 1 262 ? -6.674 -23.840 -23.038 1.00 94.06 262 LYS A N 1
ATOM 2142 C CA . LYS A 1 262 ? -7.356 -22.621 -23.512 1.00 94.06 262 LYS A CA 1
ATOM 2143 C C . LYS A 1 262 ? -6.520 -21.828 -24.517 1.00 94.06 262 LYS A C 1
ATOM 2145 O O . LYS A 1 262 ? -7.077 -21.030 -25.264 1.00 94.06 262 LYS A O 1
ATOM 2150 N N . LEU A 1 263 ? -5.205 -22.036 -24.522 1.00 91.62 263 LEU A N 1
ATOM 2151 C CA . LEU A 1 263 ? -4.252 -21.406 -25.436 1.00 91.62 263 LEU A CA 1
ATOM 2152 C C . LEU A 1 263 ? -3.783 -22.364 -26.543 1.00 91.62 263 LEU A C 1
ATOM 2154 O O . LEU A 1 263 ? -2.811 -22.068 -27.243 1.00 91.62 263 LEU A O 1
ATOM 2158 N N . ASN A 1 264 ? -4.442 -23.520 -26.701 1.00 93.00 264 ASN A N 1
ATOM 2159 C CA . ASN A 1 264 ? -4.079 -24.575 -27.653 1.00 93.00 264 ASN A CA 1
ATOM 2160 C C . ASN A 1 264 ? -2.610 -25.030 -27.538 1.00 93.00 264 ASN A C 1
ATOM 2162 O O . ASN A 1 264 ? -2.003 -25.441 -28.524 1.00 93.00 264 ASN A O 1
ATOM 2166 N N . GLY A 1 265 ? -2.007 -24.915 -26.349 1.00 89.06 265 GLY A N 1
ATOM 2167 C CA . GLY A 1 265 ? -0.602 -25.262 -26.129 1.00 89.06 265 GLY A CA 1
ATOM 2168 C C . GLY A 1 265 ? 0.413 -24.375 -26.861 1.00 89.06 265 GLY A C 1
ATOM 2169 O O . GLY A 1 265 ? 1.570 -24.772 -26.981 1.00 89.06 265 GLY A O 1
ATOM 2170 N N . THR A 1 266 ? 0.012 -23.192 -27.335 1.00 90.44 266 THR A N 1
ATOM 2171 C CA . THR A 1 266 ? 0.888 -22.257 -28.061 1.00 90.44 266 THR A CA 1
ATOM 2172 C C . THR A 1 266 ? 2.056 -21.814 -27.181 1.00 90.44 266 THR A C 1
ATOM 2174 O O . THR A 1 266 ? 1.834 -21.375 -26.055 1.00 90.44 266 THR A O 1
ATOM 2177 N N . THR A 1 267 ? 3.290 -21.905 -27.680 1.00 89.75 267 THR A N 1
ATOM 2178 C CA . THR A 1 267 ? 4.512 -21.472 -26.967 1.00 89.75 267 THR A CA 1
ATOM 2179 C C . THR A 1 267 ? 5.139 -20.209 -27.553 1.00 89.75 267 THR A C 1
ATOM 2181 O O . THR A 1 267 ? 5.907 -19.536 -26.871 1.00 89.75 267 THR A O 1
ATOM 2184 N N . SER A 1 268 ? 4.805 -19.868 -28.798 1.00 88.62 268 SER A N 1
ATOM 2185 C CA . SER A 1 268 ? 5.272 -18.666 -29.490 1.00 88.62 268 SER A CA 1
ATOM 2186 C C . SER A 1 268 ? 4.120 -18.013 -30.241 1.00 88.62 268 SER A C 1
ATOM 2188 O O . SER A 1 268 ? 3.373 -18.703 -30.937 1.00 88.62 268 SER A O 1
ATOM 2190 N N . ILE A 1 269 ? 4.011 -16.696 -30.142 1.00 83.62 269 ILE A N 1
ATOM 2191 C CA . ILE A 1 269 ? 3.022 -15.889 -30.848 1.00 83.62 269 ILE A CA 1
ATOM 2192 C C . ILE A 1 269 ? 3.774 -15.073 -31.896 1.00 83.62 269 ILE A C 1
ATOM 2194 O O . ILE A 1 269 ? 4.715 -14.354 -31.572 1.00 83.62 269 ILE A O 1
ATOM 2198 N N . GLN A 1 270 ? 3.367 -15.165 -33.163 1.00 77.56 270 GLN A N 1
ATOM 2199 C CA . GLN A 1 270 ? 3.825 -14.190 -34.148 1.00 77.56 270 GLN A CA 1
ATOM 2200 C C . GLN A 1 270 ? 3.039 -12.900 -33.953 1.00 77.56 270 GLN A C 1
ATOM 2202 O O . GLN A 1 270 ? 1.825 -12.867 -34.158 1.00 77.56 270 GLN A O 1
ATOM 2207 N N . LYS A 1 271 ? 3.738 -11.842 -33.540 1.00 71.06 271 LYS A N 1
ATOM 2208 C CA . LYS A 1 271 ? 3.163 -10.504 -33.462 1.00 71.06 271 LYS A CA 1
ATOM 2209 C C . LYS A 1 271 ? 2.751 -10.058 -34.864 1.00 71.06 271 LYS A C 1
ATOM 2211 O O . LYS A 1 271 ? 3.589 -9.979 -35.762 1.00 71.06 271 LYS A O 1
ATOM 2216 N N . ASP A 1 272 ? 1.473 -9.740 -35.036 1.00 74.81 272 ASP A N 1
ATOM 2217 C CA . ASP A 1 272 ? 1.003 -9.057 -36.235 1.00 74.81 272 ASP A CA 1
ATOM 2218 C C . ASP A 1 272 ? 1.626 -7.654 -36.271 1.00 74.81 272 ASP A C 1
ATOM 2220 O O . ASP A 1 272 ? 1.412 -6.834 -35.376 1.00 74.81 272 ASP A O 1
ATOM 2224 N N . THR A 1 273 ? 2.437 -7.385 -37.293 1.00 74.38 273 THR A N 1
ATOM 2225 C CA . THR A 1 273 ? 3.135 -6.105 -37.466 1.00 74.38 273 THR A CA 1
ATOM 2226 C C . THR A 1 273 ? 2.190 -4.919 -37.664 1.00 74.38 273 THR A C 1
ATOM 2228 O O . THR A 1 273 ? 2.621 -3.784 -37.478 1.00 74.38 273 THR A O 1
ATOM 2231 N N . ALA A 1 274 ? 0.927 -5.162 -38.029 1.00 79.31 274 ALA A N 1
ATOM 2232 C CA . ALA A 1 274 ? -0.099 -4.131 -38.156 1.00 79.31 274 ALA A CA 1
ATOM 2233 C C . ALA A 1 274 ? -0.919 -3.921 -36.869 1.00 79.31 274 ALA A C 1
ATOM 2235 O O . ALA A 1 274 ? -1.679 -2.956 -36.789 1.00 79.31 274 ALA A O 1
ATOM 2236 N N . ALA A 1 275 ? -0.784 -4.793 -35.863 1.00 74.81 275 ALA A N 1
ATOM 2237 C CA . ALA A 1 275 ? -1.549 -4.686 -34.627 1.00 74.81 275 ALA A CA 1
ATOM 2238 C C . ALA A 1 275 ? -0.971 -3.611 -33.690 1.00 74.81 275 ALA A C 1
ATOM 2240 O O . ALA A 1 275 ? 0.206 -3.642 -33.316 1.00 74.81 275 ALA A O 1
ATOM 2241 N N . THR A 1 276 ? -1.832 -2.687 -33.265 1.00 71.56 276 THR A N 1
ATOM 2242 C CA . THR A 1 276 ? -1.531 -1.613 -32.307 1.00 71.56 276 THR A CA 1
ATOM 2243 C C . THR A 1 276 ? -2.483 -1.685 -31.114 1.00 71.56 276 THR A C 1
ATOM 2245 O O . THR A 1 276 ? -3.637 -2.084 -31.280 1.00 71.56 276 THR A O 1
ATOM 2248 N N . ILE A 1 277 ? -1.998 -1.304 -29.929 1.00 71.06 277 ILE A N 1
ATOM 2249 C CA . ILE A 1 277 ? -2.767 -1.189 -28.676 1.00 71.06 277 ILE A CA 1
ATOM 2250 C C . ILE A 1 277 ? -2.959 0.289 -28.359 1.00 71.06 277 ILE A C 1
ATOM 2252 O O . ILE A 1 277 ? -1.980 1.042 -28.566 1.00 71.06 277 ILE A O 1
#

pLDDT: mean 91.8, std 6.45, range [61.34, 98.12]